Protein AF-0000000067833116 (afdb_homodimer)

Radius of gyration: 20.22 Å; Cα contacts (8 Å, |Δi|>4): 636; chains: 2; bounding box: 62×48×74 Å

Sequence (292 aa):
MLRPLLAVLFLLSTAAQADECDALAARIAQATGAKKAGRRVGPSIDVRAASGVRLDLTCRAQPIVQASSGDPSPSAEFFHELTIASELVVGEPAATVQPILARAYQTALREGRKSFIQQNGWSASCYTDSAGALRTLCSVGRIPTEMLRPLLAVLFLLSTAAQADECDALAARIAQATGAKKAGRRVGPSIDVRAASGVRLDLTCRAQPIVQASSGDPSPSAEFFHELTIASELVVGEPAATVQPILARAYQTALREGRKSFIQQNGWSASCYTDSAGALRTLCSVGRIPTE

Secondary structure (DSSP, 8-state):
---------TTHHHHHHHHHHHHHHHHHHHHTT-SSEEEEETTEEEEE-TTS-EEEEE--B--EEEEEE-SSS--HHHHHHHHHHHHHHH---HHHHHHHHHHHHHHHHHHTS-EEEEETTEEEEEEE-TTSSS-EEEEEEE----/---------TTHHHHHHHHHHHHHHHHHHHHTT-SSEEEEETTEEEEE-TTS-EEEEE--B--EEEEEE-SSS--HHHHHHHHHHHHHHH---HHHHHHHHHHHHHHHHHHTS-EEEEETTEEEEEEE-TTSSS-EEEEEEE----

Solvent-accessible surface area (backbone atoms only — not comparable to full-atom values): 15012 Å² total; per-residue (Å²): 137,86,78,78,83,76,82,80,64,80,74,60,63,37,63,52,55,62,45,48,44,55,52,49,41,42,52,36,10,56,76,38,54,13,93,50,47,46,68,71,57,86,57,30,31,38,28,50,27,61,86,64,47,50,33,38,36,30,46,56,31,36,36,28,40,31,39,63,31,58,43,98,65,69,53,73,62,47,56,50,48,49,26,56,40,34,22,70,58,57,71,45,57,45,83,64,45,41,62,50,44,52,47,15,43,52,46,3,62,73,67,62,37,73,28,76,44,76,52,96,62,24,34,23,29,12,35,43,30,91,83,12,10,40,13,31,40,37,36,32,23,33,45,75,74,104,136,86,78,80,82,77,84,76,65,81,73,59,64,36,62,53,56,62,47,48,43,53,52,50,41,42,52,36,10,56,76,39,55,14,92,50,46,46,68,71,57,86,57,30,31,39,28,49,28,61,86,63,48,50,34,38,35,30,46,56,32,36,36,28,40,33,38,64,32,58,44,98,64,69,53,72,62,49,56,50,48,50,26,56,40,34,21,70,58,56,71,45,58,47,83,64,44,40,60,51,45,51,47,16,43,52,47,3,62,73,67,63,37,72,28,76,44,79,52,96,61,24,35,23,29,13,36,42,29,92,84,12,11,40,14,31,40,38,37,31,23,32,44,77,75,103

Structure (mmCIF, N/CA/C/O backbone):
data_AF-0000000067833116-model_v1
#
loop_
_entity.id
_entity.type
_entity.pdbx_description
1 polymer 'Uncharacterized protein'
#
loop_
_atom_site.group_PDB
_atom_site.id
_atom_site.type_symbol
_atom_site.label_atom_id
_atom_site.label_alt_id
_atom_site.label_comp_id
_atom_site.label_asym_id
_atom_site.label_entity_id
_atom_site.label_seq_id
_atom_site.pdbx_PDB_ins_code
_atom_site.Cartn_x
_atom_site.Cartn_y
_atom_site.Cartn_z
_atom_site.occupancy
_atom_site.B_iso_or_equiv
_atom_site.auth_seq_id
_atom_site.auth_comp_id
_atom_site.auth_asym_id
_atom_site.auth_atom_id
_atom_site.pdbx_PDB_model_num
ATOM 1 N N . MET A 1 1 ? -2.729 -13.984 54.469 1 31.53 1 MET A N 1
ATOM 2 C CA . MET A 1 1 ? -3.65 -13.586 53.406 1 31.53 1 MET A CA 1
ATOM 3 C C . MET A 1 1 ? -2.939 -12.727 52.344 1 31.53 1 MET A C 1
ATOM 5 O O . MET A 1 1 ? -2.641 -11.555 52.594 1 31.53 1 MET A O 1
ATOM 9 N N . LEU A 1 2 ? -1.979 -13.328 51.469 1 44.75 2 LEU A N 1
ATOM 10 C CA . LEU A 1 2 ? -1.107 -12.82 50.438 1 44.75 2 LEU A CA 1
ATOM 11 C C . LEU A 1 2 ? -1.921 -12.391 49.219 1 44.75 2 LEU A C 1
ATOM 13 O O . LEU A 1 2 ? -2.611 -13.203 48.594 1 44.75 2 LEU A O 1
ATOM 17 N N . ARG A 1 3 ? -2.434 -11.086 49.156 1 45.19 3 ARG A N 1
ATOM 18 C CA . ARG A 1 3 ? -3.16 -10.43 48.094 1 45.19 3 ARG A CA 1
ATOM 19 C C . ARG A 1 3 ? -2.381 -10.508 46.781 1 45.19 3 ARG A C 1
ATOM 21 O O . ARG A 1 3 ? -1.235 -10.055 46.688 1 45.19 3 ARG A O 1
ATOM 28 N N . PRO A 1 4 ? -2.76 -11.445 45.812 1 47.12 4 PRO A N 1
ATOM 29 C CA . PRO A 1 4 ? -2.174 -11.539 44.469 1 47.12 4 PRO A CA 1
ATOM 30 C C . PRO A 1 4 ? -2.254 -10.219 43.719 1 47.12 4 PRO A C 1
ATOM 32 O O . PRO A 1 4 ? -3.334 -9.633 43.594 1 47.12 4 PRO A O 1
ATOM 35 N N . LEU A 1 5 ? -1.286 -9.344 43.812 1 42.47 5 LEU A N 1
ATOM 36 C CA . LEU A 1 5 ? -1.147 -8.195 42.906 1 42.47 5 LEU A CA 1
ATOM 37 C C . LEU A 1 5 ? -1.159 -8.641 41.469 1 42.47 5 LEU A C 1
ATOM 39 O O . LEU A 1 5 ? -0.197 -9.25 41 1 42.47 5 LEU A O 1
ATOM 43 N N . LEU A 1 6 ? -2.332 -9.188 40.906 1 36.81 6 LEU A N 1
ATOM 44 C CA . LEU A 1 6 ? -2.506 -9.5 39.5 1 36.81 6 LEU A CA 1
ATOM 45 C C . LEU A 1 6 ? -2.062 -8.328 38.625 1 36.81 6 LEU A C 1
ATOM 47 O O . LEU A 1 6 ? -2.402 -7.18 38.906 1 36.81 6 LEU A O 1
ATOM 51 N N . ALA A 1 7 ? -1.177 -8.57 37.625 1 35.78 7 ALA A N 1
ATOM 52 C CA . ALA A 1 7 ? -0.46 -7.922 36.531 1 35.78 7 ALA A CA 1
ATOM 53 C C . ALA A 1 7 ? -1.432 -7.32 35.531 1 35.78 7 ALA A C 1
ATOM 55 O O . ALA A 1 7 ? -2.031 -8.039 34.719 1 35.78 7 ALA A O 1
ATOM 56 N N . VAL A 1 8 ? -2.24 -6.328 35.812 1 41.5 8 VAL A N 1
ATOM 57 C CA . VAL A 1 8 ? -3.08 -5.609 34.875 1 41.5 8 VAL A CA 1
ATOM 58 C C . VAL A 1 8 ? -2.219 -5.055 33.75 1 41.5 8 VAL A C 1
ATOM 60 O O . VAL A 1 8 ? -2.65 -4.164 33 1 41.5 8 VAL A O 1
ATOM 63 N N . LEU A 1 9 ? -0.918 -5.5 33.594 1 37.78 9 LEU A N 1
ATOM 64 C CA . LEU A 1 9 ? -0.079 -4.637 32.781 1 37.78 9 LEU A CA 1
ATOM 65 C C . LEU A 1 9 ? -0.605 -4.578 31.344 1 37.78 9 LEU A C 1
ATOM 67 O O . LEU A 1 9 ? -0.626 -3.508 30.719 1 37.78 9 LEU A O 1
ATOM 71 N N . PHE A 1 10 ? -0.451 -5.715 30.516 1 37.12 10 PHE A N 1
ATOM 72 C CA . PHE A 1 10 ? 0.13 -5.645 29.188 1 37.12 10 PHE A CA 1
ATOM 73 C C . PHE A 1 10 ? -0.936 -5.32 28.141 1 37.12 10 PHE A C 1
ATOM 75 O O . PHE A 1 10 ? -0.67 -5.359 26.938 1 37.12 10 PHE A O 1
ATOM 82 N N . LEU A 1 11 ? -2.205 -5.262 28.5 1 38.75 11 LEU A N 1
ATOM 83 C CA . LEU A 1 11 ? -3.152 -5.211 27.391 1 38.75 11 LEU A CA 1
ATOM 84 C C . LEU A 1 11 ? -3.176 -3.822 26.75 1 38.75 11 LEU A C 1
ATOM 86 O O . LEU A 1 11 ? -3.986 -3.555 25.859 1 38.75 11 LEU A O 1
ATOM 90 N N . LEU A 1 12 ? -2.516 -2.84 27.25 1 36.69 12 LEU A N 1
ATOM 91 C CA . LEU A 1 12 ? -2.771 -1.459 26.859 1 36.69 12 LEU A CA 1
ATOM 92 C C . LEU A 1 12 ? -2.148 -1.157 25.5 1 36.69 12 LEU A C 1
ATOM 94 O O . LEU A 1 12 ? -2.52 -0.179 24.844 1 36.69 12 LEU A O 1
ATOM 98 N N . SER A 1 13 ? -1.086 -1.92 25.016 1 40.97 13 SER A N 1
ATOM 99 C CA . SER A 1 13 ? -0.262 -1.318 23.984 1 40.97 13 SER A CA 1
ATOM 100 C C . SER A 1 13 ? -0.951 -1.393 22.625 1 40.97 13 SER A C 1
ATOM 102 O O . SER A 1 13 ? -0.788 -0.5 21.781 1 40.97 13 SER A O 1
ATOM 104 N N . THR A 1 14 ? -1.614 -2.533 22.375 1 40.91 14 THR A N 1
ATOM 105 C CA . THR A 1 14 ? -2.102 -2.711 21.016 1 40.91 14 THR A CA 1
ATOM 106 C C . THR A 1 14 ? -3.262 -1.763 20.719 1 40.91 14 THR A C 1
ATOM 108 O O . THR A 1 14 ? -3.385 -1.242 19.609 1 40.91 14 THR A O 1
ATOM 111 N N . ALA A 1 15 ? -4.184 -1.562 21.672 1 40.25 15 ALA A N 1
ATOM 112 C CA . ALA A 1 15 ? -5.348 -0.689 21.531 1 40.25 15 ALA A CA 1
ATOM 113 C C . ALA A 1 15 ? -4.922 0.738 21.203 1 40.25 15 ALA A C 1
ATOM 115 O O . ALA A 1 15 ? -5.566 1.409 20.391 1 40.25 15 ALA A O 1
ATOM 116 N N . ALA A 1 16 ? -3.734 1.08 21.641 1 44.84 16 ALA A N 1
ATOM 117 C CA . ALA A 1 16 ? -3.291 2.461 21.484 1 44.84 16 ALA A CA 1
ATOM 118 C C . ALA A 1 16 ? -2.914 2.748 20.031 1 44.84 16 ALA A C 1
ATOM 120 O O . ALA A 1 16 ? -3.225 3.818 19.5 1 44.84 16 ALA A O 1
ATOM 121 N N . GLN A 1 17 ? -2.289 1.643 19.25 1 49.78 17 GLN A N 1
ATOM 122 C CA . GLN A 1 17 ? -1.831 1.938 17.891 1 49.78 17 GLN A CA 1
ATOM 123 C C . GLN A 1 17 ? -3.006 2.037 16.922 1 49.78 17 GLN A C 1
ATOM 125 O O . GLN A 1 17 ? -3.029 2.91 16.062 1 49.78 17 GLN A O 1
ATOM 130 N N . ALA A 1 18 ? -4.043 1.047 17.031 1 50.88 18 ALA A N 1
ATOM 131 C CA . ALA A 1 18 ? -5.258 1.155 16.234 1 50.88 18 ALA A CA 1
ATOM 132 C C . ALA A 1 18 ? -5.941 2.502 16.453 1 50.88 18 ALA A C 1
ATOM 134 O O . ALA A 1 18 ? -6.402 3.135 15.492 1 50.88 18 ALA A O 1
ATOM 135 N N . ASP A 1 19 ? -5.684 2.871 17.531 1 64.88 19 ASP A N 1
ATOM 136 C CA . ASP A 1 19 ? -6.324 4.125 17.922 1 64.88 19 ASP A CA 1
ATOM 137 C C . ASP A 1 19 ? -5.625 5.32 17.281 1 64.88 19 ASP A C 1
ATOM 139 O O . ASP A 1 19 ? -6.281 6.25 16.797 1 64.88 19 ASP A O 1
ATOM 143 N N . GLU A 1 20 ? -4.406 5.117 16.984 1 74.25 20 GLU A N 1
ATOM 144 C CA . GLU A 1 20 ? -3.674 6.254 16.438 1 74.25 20 GLU A CA 1
ATOM 145 C C . GLU A 1 20 ? -3.949 6.422 14.953 1 74.25 20 GLU A C 1
ATOM 147 O O . GLU A 1 20 ? -4.039 7.547 14.453 1 74.25 20 GLU A O 1
ATOM 152 N N . CYS A 1 21 ? -4.25 5.297 14.344 1 79.25 21 CYS A N 1
ATOM 153 C CA . CYS A 1 21 ? -4.57 5.355 12.922 1 79.25 21 CYS A CA 1
ATOM 154 C C . CYS A 1 21 ? -5.949 5.965 12.695 1 79.25 21 CYS A C 1
ATOM 156 O O . CYS A 1 21 ? -6.141 6.754 11.766 1 79.25 21 CYS A O 1
ATOM 158 N N . ASP A 1 22 ? -6.844 5.566 13.492 1 81.75 22 ASP A N 1
ATOM 159 C CA . ASP A 1 22 ? -8.188 6.125 13.398 1 81.75 22 ASP A CA 1
ATOM 160 C C . ASP A 1 22 ? -8.172 7.633 13.648 1 81.75 22 ASP A C 1
ATOM 162 O O . ASP A 1 22 ? -8.875 8.383 12.969 1 81.75 22 ASP A O 1
ATOM 166 N N . ALA A 1 23 ? -7.387 8.016 14.586 1 84.88 23 ALA A N 1
ATOM 167 C CA . ALA A 1 23 ? -7.273 9.445 14.883 1 84.88 23 ALA A CA 1
ATOM 168 C C . ALA A 1 23 ? -6.648 10.195 13.711 1 84.88 23 ALA A C 1
ATOM 170 O O . ALA A 1 23 ? -7.082 11.305 13.383 1 84.88 23 ALA A O 1
ATOM 171 N N . LEU A 1 24 ? -5.688 9.625 13.125 1 89.88 24 LEU A N 1
ATOM 172 C CA . LEU A 1 24 ? -5.059 10.242 11.969 1 89.88 24 LEU A CA 1
ATOM 173 C C . LEU A 1 24 ? -6.035 10.352 10.805 1 89.88 24 LEU A C 1
ATOM 175 O O . LEU A 1 24 ? -6.098 11.375 10.133 1 89.88 24 LEU A O 1
ATOM 179 N N . ALA A 1 25 ? -6.816 9.328 10.586 1 89.25 25 ALA A N 1
ATOM 180 C CA . ALA A 1 25 ? -7.828 9.344 9.539 1 89.25 25 ALA A CA 1
ATOM 181 C C . ALA A 1 25 ? -8.859 10.438 9.781 1 89.25 25 ALA A C 1
ATOM 183 O O . ALA A 1 25 ? -9.273 11.133 8.852 1 89.25 25 ALA A O 1
ATOM 184 N N . ALA A 1 26 ? -9.234 10.586 10.992 1 91.94 26 ALA A N 1
ATOM 185 C CA . ALA A 1 26 ? -10.195 11.625 11.344 1 91.94 26 ALA A CA 1
ATOM 186 C C . ALA A 1 26 ? -9.617 13.016 11.07 1 91.94 26 ALA A C 1
ATOM 188 O O . ALA A 1 26 ? -10.328 13.898 10.578 1 91.94 26 ALA A O 1
ATOM 189 N N . ARG A 1 27 ? -8.375 13.211 11.344 1 94.31 27 ARG A N 1
ATOM 190 C CA . ARG A 1 27 ? -7.723 14.492 11.078 1 94.31 27 ARG A CA 1
ATOM 191 C C . ARG A 1 27 ? -7.621 14.75 9.578 1 94.31 27 ARG A C 1
ATOM 193 O O . ARG A 1 27 ? -7.801 15.883 9.125 1 94.31 27 ARG A O 1
ATOM 200 N N . ILE A 1 28 ? -7.363 13.703 8.836 1 94.62 28 ILE A N 1
ATOM 201 C CA . ILE A 1 28 ? -7.293 13.836 7.387 1 94.62 28 ILE A CA 1
ATOM 202 C C . ILE A 1 28 ? -8.68 14.18 6.836 1 94.62 28 ILE A C 1
ATOM 204 O O . ILE A 1 28 ? -8.812 15.055 5.98 1 94.62 28 ILE A O 1
ATOM 208 N N . ALA A 1 29 ? -9.68 13.523 7.316 1 93.75 29 ALA A N 1
ATOM 209 C CA . ALA A 1 29 ? -11.047 13.805 6.891 1 93.75 29 ALA A CA 1
ATOM 210 C C . ALA A 1 29 ? -11.406 15.266 7.141 1 93.75 29 ALA A C 1
ATOM 212 O O . ALA A 1 29 ? -11.906 15.953 6.246 1 93.75 29 ALA A O 1
ATOM 213 N N . GLN A 1 30 ? -11.07 15.727 8.289 1 94.19 30 GLN A N 1
ATOM 214 C CA . GLN A 1 30 ? -11.359 17.109 8.641 1 94.19 30 GLN A CA 1
ATOM 215 C C . GLN A 1 30 ? -10.594 18.078 7.734 1 94.19 30 GLN A C 1
ATOM 217 O O . GLN A 1 30 ? -11.164 19.047 7.227 1 94.19 30 GLN A O 1
ATOM 222 N N . ALA A 1 31 ? -9.367 17.812 7.496 1 95.25 31 ALA A N 1
ATOM 223 C CA . ALA A 1 31 ? -8.5 18.719 6.746 1 95.25 31 ALA A CA 1
ATOM 224 C C . ALA A 1 31 ? -8.891 18.766 5.273 1 95.25 31 ALA A C 1
ATOM 226 O O . ALA A 1 31 ? -8.648 19.75 4.59 1 95.25 31 ALA A O 1
ATOM 227 N N . THR A 1 32 ? -9.5 17.656 4.801 1 94.5 32 THR A N 1
ATOM 228 C CA . THR A 1 32 ? -9.852 17.594 3.387 1 94.5 32 THR A CA 1
ATOM 229 C C . THR A 1 32 ? -11.336 17.891 3.186 1 94.5 32 THR A C 1
ATOM 231 O O . THR A 1 32 ? -11.867 17.703 2.094 1 94.5 32 THR A O 1
ATOM 234 N N . GLY A 1 33 ? -12.008 18.219 4.301 1 94.06 33 GLY A N 1
ATOM 235 C CA . GLY A 1 33 ? -13.406 18.609 4.23 1 94.06 33 GLY A CA 1
ATOM 236 C C . GLY A 1 33 ? -14.352 17.422 4.145 1 94.06 33 GLY A C 1
ATOM 237 O O . GLY A 1 33 ? -15.531 17.594 3.812 1 94.06 33 GLY A O 1
ATOM 238 N N . ALA A 1 34 ? -13.828 16.25 4.309 1 89.5 34 ALA A N 1
ATOM 239 C CA . ALA A 1 34 ? -14.695 15.078 4.324 1 89.5 34 ALA A CA 1
ATOM 240 C C . ALA A 1 34 ? -15.672 15.133 5.492 1 89.5 34 ALA A C 1
ATOM 242 O O . ALA A 1 34 ? -15.375 15.727 6.535 1 89.5 34 ALA A O 1
ATOM 243 N N . LYS A 1 35 ? -16.797 14.539 5.305 1 89.94 35 LYS A N 1
ATOM 244 C CA . LYS A 1 35 ? -17.781 14.477 6.395 1 89.94 35 LYS A CA 1
ATOM 245 C C . LYS A 1 35 ? -17.266 13.609 7.543 1 89.94 35 LYS A C 1
ATOM 247 O O . LYS A 1 35 ? -17.453 13.953 8.711 1 89.94 35 LYS A O 1
ATOM 252 N N . LYS A 1 36 ? -16.672 12.438 7.188 1 87.44 36 LYS A N 1
ATOM 253 C CA . LYS A 1 36 ? -16.078 11.523 8.156 1 87.44 36 LYS A CA 1
ATOM 254 C C . LYS A 1 36 ? -15.047 10.617 7.484 1 87.44 36 LYS A C 1
ATOM 256 O O . LYS A 1 36 ? -15.016 10.5 6.258 1 87.44 36 LYS A O 1
ATOM 261 N N . ALA A 1 37 ? -14.188 10.117 8.414 1 85.88 37 ALA A N 1
ATOM 262 C CA . ALA A 1 37 ? -13.344 9.031 7.914 1 85.88 37 ALA A CA 1
ATOM 263 C C . ALA A 1 37 ? -14.18 7.797 7.598 1 85.88 37 ALA A C 1
ATOM 265 O O . ALA A 1 37 ? -15.188 7.535 8.258 1 85.88 37 ALA A O 1
ATOM 266 N N . GLY A 1 38 ? -13.805 7.129 6.5 1 78.81 38 GLY A N 1
ATOM 267 C CA . GLY A 1 38 ? -14.492 5.891 6.164 1 78.81 38 GLY A CA 1
ATOM 268 C C . GLY A 1 38 ? -14.211 4.766 7.141 1 78.81 38 GLY A C 1
ATOM 269 O O . GLY A 1 38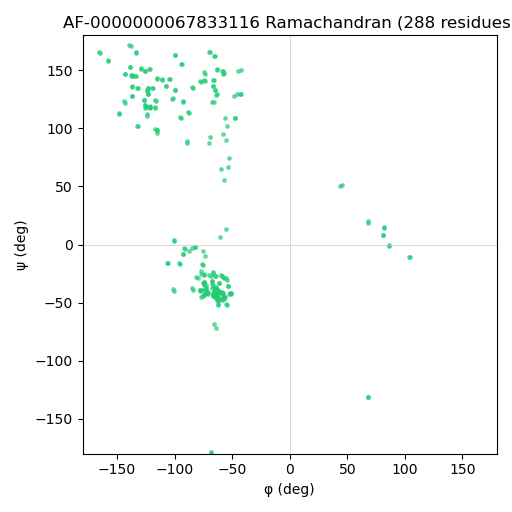 ? -13.516 4.969 8.141 1 78.81 38 GLY A O 1
ATOM 270 N N . ARG A 1 39 ? -14.773 3.686 6.836 1 65.5 39 ARG A N 1
ATOM 271 C CA . ARG A 1 39 ? -14.57 2.508 7.676 1 65.5 39 ARG A CA 1
ATOM 272 C C . ARG A 1 39 ? -13.219 1.864 7.395 1 65.5 39 ARG A C 1
ATOM 274 O O . ARG A 1 39 ? -12.758 1.852 6.254 1 65.5 39 ARG A O 1
ATOM 281 N N . ARG A 1 40 ? -12.656 1.446 8.492 1 66.5 40 ARG A N 1
ATOM 282 C CA . ARG A 1 40 ? -11.398 0.713 8.352 1 66.5 40 ARG A CA 1
ATOM 283 C C . ARG A 1 40 ? -11.617 -0.63 7.668 1 66.5 40 ARG A C 1
ATOM 285 O O . ARG A 1 40 ? -12.547 -1.366 8.016 1 66.5 40 ARG A O 1
ATOM 292 N N . VAL A 1 41 ? -10.984 -0.846 6.633 1 56.5 41 VAL A N 1
ATOM 293 C CA . VAL A 1 41 ? -10.953 -2.135 5.949 1 56.5 41 VAL A CA 1
ATOM 294 C C . VAL A 1 41 ? -9.539 -2.711 5.992 1 56.5 41 VAL A C 1
ATOM 296 O O . VAL A 1 41 ? -8.648 -2.232 5.285 1 56.5 41 VAL A O 1
ATOM 299 N N . GLY A 1 42 ? -9.258 -3.635 6.934 1 56.91 42 GLY A N 1
ATOM 300 C CA . GLY A 1 42 ? -7.891 -4.086 7.129 1 56.91 42 GLY A CA 1
ATOM 301 C C . GLY A 1 42 ? -6.984 -3.012 7.703 1 56.91 42 GLY A C 1
ATOM 302 O O . GLY A 1 42 ? -7.328 -2.367 8.695 1 56.91 42 GLY A O 1
ATOM 303 N N . PRO A 1 43 ? -5.805 -2.898 6.996 1 59.69 43 PRO A N 1
ATOM 304 C CA . PRO A 1 43 ? -4.875 -1.881 7.496 1 59.69 43 PRO A CA 1
ATOM 305 C C . PRO A 1 43 ? -5.215 -0.478 6.996 1 59.69 43 PRO A C 1
ATOM 307 O O . PRO A 1 43 ? -4.535 0.489 7.352 1 59.69 43 PRO A O 1
ATOM 310 N N . SER A 1 44 ? -6.285 -0.419 6.148 1 68.94 44 SER A N 1
ATOM 311 C CA . SER A 1 44 ? -6.496 0.843 5.449 1 68.94 44 SER A CA 1
ATOM 312 C C . SER A 1 44 ? -7.809 1.497 5.875 1 68.94 44 SER A C 1
ATOM 314 O O . SER A 1 44 ? -8.766 0.808 6.227 1 68.94 44 SER A O 1
ATOM 316 N N . ILE A 1 45 ? -7.723 2.746 5.938 1 77.75 45 ILE A N 1
ATOM 317 C CA . ILE A 1 45 ? -8.906 3.57 6.148 1 77.75 45 ILE A CA 1
ATOM 318 C C . ILE A 1 45 ? -9.133 4.469 4.938 1 77.75 45 ILE A C 1
ATOM 320 O O . ILE A 1 45 ? -8.242 5.219 4.535 1 77.75 45 ILE A O 1
ATOM 324 N N . ASP A 1 46 ? -10.297 4.363 4.391 1 79.69 46 ASP A N 1
ATOM 325 C CA . ASP A 1 46 ? -10.656 5.227 3.271 1 79.69 46 ASP A CA 1
ATOM 326 C C . ASP A 1 46 ? -11.188 6.574 3.762 1 79.69 46 ASP A C 1
ATOM 328 O O . ASP A 1 46 ? -11.938 6.633 4.738 1 79.69 46 ASP A O 1
ATOM 332 N N . VAL A 1 47 ? -10.695 7.633 3.104 1 86.5 47 VAL A N 1
ATOM 333 C CA . VAL A 1 47 ? -11.211 8.977 3.338 1 86.5 47 VAL A CA 1
ATOM 334 C C . VAL A 1 47 ? -11.641 9.602 2.014 1 86.5 47 VAL A C 1
ATOM 336 O O . VAL A 1 47 ? -10.836 9.742 1.093 1 86.5 47 VAL A O 1
ATOM 339 N N . ARG A 1 48 ? -12.945 9.898 1.914 1 86.06 48 ARG A N 1
ATOM 340 C CA . ARG A 1 48 ? -13.422 10.625 0.743 1 86.06 48 ARG A CA 1
ATOM 341 C C . ARG A 1 48 ? -13.469 12.125 1.012 1 86.06 48 ARG A C 1
ATOM 343 O O . ARG A 1 48 ? -14.328 12.602 1.758 1 86.06 48 ARG A O 1
ATOM 350 N N . ALA A 1 49 ? -12.547 12.859 0.375 1 90.44 49 ALA A N 1
ATOM 351 C CA . ALA A 1 49 ? -12.477 14.312 0.558 1 90.44 49 ALA A CA 1
ATOM 352 C C . ALA A 1 49 ? -13.734 14.992 0.029 1 90.44 49 ALA A C 1
ATOM 354 O O . ALA A 1 49 ? -14.492 14.398 -0.743 1 90.44 49 ALA A O 1
ATOM 355 N N . ALA A 1 50 ? -13.93 16.234 0.477 1 91.38 50 ALA A N 1
ATOM 356 C CA . ALA A 1 50 ? -15.102 17 0.02 1 91.38 50 ALA A CA 1
ATOM 357 C C . ALA A 1 50 ? -15.086 17.156 -1.498 1 91.38 50 ALA A C 1
ATOM 359 O O . ALA A 1 50 ? -16.141 17.203 -2.131 1 91.38 50 ALA A O 1
ATOM 360 N N . SER A 1 51 ? -13.93 17.125 -2.084 1 89.88 51 SER A N 1
ATOM 361 C CA . SER A 1 51 ? -13.766 17.297 -3.523 1 89.88 51 SER A CA 1
ATOM 362 C C . SER A 1 51 ? -14.164 16.031 -4.273 1 89.88 51 SER A C 1
ATOM 364 O O . SER A 1 51 ? -14.328 16.047 -5.496 1 89.88 51 SER A O 1
ATOM 366 N N . GLY A 1 52 ? -14.25 14.906 -3.592 1 86.31 52 GLY A N 1
ATOM 367 C CA . GLY A 1 52 ? -14.539 13.625 -4.211 1 86.31 52 GLY A CA 1
ATOM 368 C C . GLY A 1 52 ? -13.312 12.742 -4.359 1 86.31 52 GLY A C 1
ATOM 369 O O . GLY A 1 52 ? -13.43 11.562 -4.688 1 86.31 52 GLY A O 1
ATOM 370 N N . VAL A 1 53 ? -12.125 13.273 -4.125 1 87.12 53 VAL A N 1
ATOM 371 C CA . VAL A 1 53 ? -10.898 12.5 -4.211 1 87.12 53 VAL A CA 1
ATOM 372 C C . VAL A 1 53 ? -10.883 11.422 -3.129 1 87.12 53 VAL A C 1
ATOM 374 O O . VAL A 1 53 ? -11.164 11.703 -1.96 1 87.12 53 VAL A O 1
ATOM 377 N N . ARG A 1 54 ? -10.562 10.242 -3.48 1 81 54 ARG A N 1
ATOM 378 C CA . ARG A 1 54 ? -10.453 9.125 -2.549 1 81 54 ARG A CA 1
ATOM 379 C C . ARG A 1 54 ? -9.016 8.977 -2.039 1 81 54 ARG A C 1
ATOM 381 O O . ARG A 1 54 ?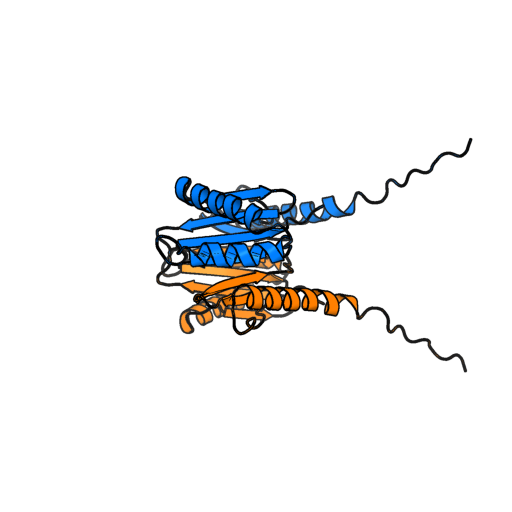 -8.086 8.844 -2.83 1 81 54 ARG A O 1
ATOM 388 N N . LEU A 1 55 ? -8.93 9.031 -0.762 1 86.5 55 LEU A N 1
ATOM 389 C CA . LEU A 1 55 ? -7.672 8.789 -0.068 1 86.5 55 LEU A CA 1
ATOM 390 C C . LEU A 1 55 ? -7.715 7.48 0.709 1 86.5 55 LEU A C 1
ATOM 392 O O . LEU A 1 55 ? -8.766 7.098 1.228 1 86.5 55 LEU A O 1
ATOM 396 N N . ASP A 1 56 ? -6.621 6.789 0.718 1 81.19 56 ASP A N 1
ATOM 397 C CA . ASP A 1 56 ? -6.465 5.559 1.491 1 81.19 56 ASP A CA 1
ATOM 398 C C . ASP A 1 56 ? -5.297 5.668 2.465 1 81.19 56 ASP A C 1
ATOM 400 O O . ASP A 1 56 ? -4.152 5.883 2.051 1 81.19 56 ASP A O 1
ATOM 404 N N . LEU A 1 57 ? -5.586 5.566 3.752 1 83.5 57 LEU A N 1
ATOM 405 C CA . LEU A 1 57 ? -4.574 5.621 4.801 1 83.5 57 LEU A CA 1
ATOM 406 C C . LEU A 1 57 ? -4.246 4.227 5.316 1 83.5 57 LEU A C 1
ATOM 408 O O . LEU A 1 57 ? -5.145 3.463 5.676 1 83.5 57 LEU A O 1
ATOM 412 N N . THR A 1 58 ? -2.971 3.996 5.25 1 74.56 58 THR A N 1
ATOM 413 C CA . THR A 1 58 ? -2.479 2.752 5.836 1 74.56 58 THR A CA 1
ATOM 414 C C . THR A 1 58 ? -1.449 3.037 6.926 1 74.56 58 THR A C 1
ATOM 416 O O . THR A 1 58 ? -0.443 3.703 6.676 1 74.56 58 THR A O 1
ATOM 419 N N . CYS A 1 59 ? -1.588 2.693 8.25 1 67.06 59 CYS A N 1
ATOM 420 C CA . CYS A 1 59 ? -0.698 3.016 9.359 1 67.06 59 CYS A CA 1
ATOM 421 C C . CYS A 1 59 ? 0.178 1.822 9.719 1 67.06 59 CYS A C 1
ATOM 423 O O . CYS A 1 59 ? 1.221 1.982 10.359 1 67.06 59 CYS A O 1
ATOM 425 N N . ARG A 1 60 ? -0.264 0.702 9.688 1 57.53 60 ARG A N 1
ATOM 426 C CA . ARG A 1 60 ? 0.536 -0.465 10.047 1 57.53 60 ARG A CA 1
ATOM 427 C C . ARG A 1 60 ? 0.554 -1.484 8.914 1 57.53 60 ARG A C 1
ATOM 429 O O . ARG A 1 60 ? -0.465 -1.707 8.258 1 57.53 60 ARG A O 1
ATOM 436 N N . ALA A 1 61 ? 1.771 -1.506 8.453 1 55.06 61 ALA A N 1
ATOM 437 C CA . ALA A 1 61 ? 1.627 -2.564 7.453 1 55.06 61 ALA A CA 1
ATOM 438 C C . ALA A 1 61 ? 2.48 -3.777 7.816 1 55.06 61 ALA A C 1
ATOM 440 O O . ALA A 1 61 ? 3.625 -3.631 8.25 1 55.06 61 ALA A O 1
ATOM 441 N N . GLN A 1 62 ? 1.953 -4.754 8.43 1 63.12 62 GLN A N 1
ATOM 442 C CA . GLN A 1 62 ? 2.52 -6.082 8.227 1 63.12 62 GLN A CA 1
ATOM 443 C C . GLN A 1 62 ? 2.785 -6.344 6.746 1 63.12 62 GLN A C 1
ATOM 445 O O . GLN A 1 62 ? 2.236 -5.656 5.883 1 63.12 62 GLN A O 1
ATOM 450 N N . PRO A 1 63 ? 3.85 -7.188 6.578 1 74.06 63 PRO A N 1
ATOM 451 C CA . PRO A 1 63 ? 4.168 -7.395 5.16 1 74.06 63 PRO A CA 1
ATOM 452 C C . PRO A 1 63 ? 2.922 -7.605 4.301 1 74.06 63 PRO A C 1
ATOM 454 O O . PRO A 1 63 ? 1.984 -8.289 4.723 1 74.06 63 PRO A O 1
ATOM 457 N N . ILE A 1 64 ? 2.869 -6.91 3.33 1 80.5 64 ILE A N 1
ATOM 458 C CA . ILE A 1 64 ? 1.825 -7.027 2.316 1 80.5 64 ILE A CA 1
ATOM 459 C C . ILE A 1 64 ? 2.461 -7.266 0.949 1 80.5 64 ILE A C 1
ATOM 461 O O . ILE A 1 64 ? 3.484 -6.664 0.619 1 80.5 64 ILE A O 1
ATOM 465 N N . VAL A 1 65 ? 2 -8.242 0.277 1 87.38 65 VAL A N 1
ATOM 466 C CA . VAL A 1 65 ? 2.377 -8.422 -1.122 1 87.38 65 VAL A CA 1
ATOM 467 C C . VAL A 1 65 ? 1.197 -8.062 -2.023 1 87.38 65 VAL A C 1
ATOM 469 O O . VAL A 1 65 ? 0.049 -8.391 -1.709 1 87.38 65 VAL A O 1
ATOM 472 N N . GLN A 1 66 ? 1.544 -7.344 -3.051 1 86.19 66 GLN A N 1
ATOM 473 C CA . GLN A 1 66 ? 0.519 -6.91 -3.996 1 86.19 66 GLN A CA 1
ATOM 474 C C . GLN A 1 66 ? 0.912 -7.254 -5.43 1 86.19 66 GLN A C 1
ATOM 476 O O . GLN A 1 66 ? 2.098 -7.383 -5.742 1 86.19 66 GLN A O 1
ATOM 481 N N . ALA A 1 67 ? -0.077 -7.461 -6.289 1 86.62 67 ALA A N 1
ATOM 482 C CA . ALA A 1 67 ? 0.087 -7.594 -7.734 1 86.62 67 ALA A CA 1
ATOM 483 C C . ALA A 1 67 ? -0.949 -6.766 -8.484 1 86.62 67 ALA A C 1
ATOM 485 O O . ALA A 1 67 ? -2.066 -6.57 -8 1 86.62 67 ALA A O 1
ATOM 486 N N . SER A 1 68 ? -0.521 -6.254 -9.57 1 79.06 68 SER A N 1
ATOM 487 C CA . SER A 1 68 ? -1.443 -5.512 -10.422 1 79.06 68 SER A CA 1
ATOM 488 C C . SER A 1 68 ? -1.442 -6.055 -11.844 1 79.06 68 SER A C 1
ATOM 490 O O . SER A 1 68 ? -0.449 -6.629 -12.297 1 79.06 68 SER A O 1
ATOM 492 N N . SER A 1 69 ? -2.6 -5.918 -12.469 1 81.38 69 SER A N 1
ATOM 493 C CA . SER A 1 69 ? -2.758 -6.312 -13.867 1 81.38 69 SER A CA 1
ATOM 494 C C . SER A 1 69 ? -3.562 -5.277 -14.648 1 81.38 69 SER A C 1
ATOM 496 O O . SER A 1 69 ? -4.566 -4.762 -14.156 1 81.38 69 SER A O 1
ATOM 498 N N . GLY A 1 70 ? -3.082 -5 -15.789 1 75.25 70 GLY A N 1
ATOM 499 C CA . GLY A 1 70 ? -3.82 -4.125 -16.688 1 75.25 70 GLY A CA 1
ATOM 500 C C . GLY A 1 70 ? -4.746 -4.875 -17.625 1 75.25 70 GLY A C 1
ATOM 501 O O . GLY A 1 70 ? -5.527 -4.262 -18.359 1 75.25 70 GLY A O 1
ATOM 502 N N . ASP A 1 71 ? -4.734 -6.18 -17.562 1 82 71 ASP A N 1
ATOM 503 C CA . ASP A 1 71 ? -5.57 -7 -18.438 1 82 71 ASP A CA 1
ATOM 504 C C . ASP A 1 71 ? -7.031 -6.961 -18 1 82 71 ASP A C 1
ATOM 506 O O . ASP A 1 71 ? -7.32 -6.801 -16.812 1 82 71 ASP A O 1
ATOM 510 N N . PRO A 1 72 ? -7.965 -7.066 -18.969 1 82.81 72 PRO A N 1
ATOM 511 C CA . PRO A 1 72 ? -9.375 -7.117 -18.578 1 82.81 72 PRO A CA 1
ATOM 512 C C . PRO A 1 72 ? -9.656 -8.188 -17.531 1 82.81 72 PRO A C 1
ATOM 514 O O . PRO A 1 72 ? -10.445 -7.969 -16.609 1 82.81 72 PRO A O 1
ATOM 517 N N . SER A 1 73 ? -9.016 -9.375 -17.766 1 88.75 73 SER A N 1
ATOM 518 C CA . SER A 1 73 ? -8.992 -10.445 -16.766 1 88.75 73 SER A CA 1
ATOM 519 C C . SER A 1 73 ? -7.57 -10.898 -16.484 1 88.75 73 SER A C 1
ATOM 521 O O . SER A 1 73 ? -6.812 -11.219 -17.391 1 88.75 73 SER A O 1
ATOM 523 N N . PRO A 1 74 ? -7.289 -10.805 -15.211 1 89.62 74 PRO A N 1
ATOM 524 C CA . PRO A 1 74 ? -5.934 -11.258 -14.898 1 89.62 74 PRO A CA 1
ATOM 525 C C . PRO A 1 74 ? -5.68 -12.695 -15.344 1 89.62 74 PRO A C 1
ATOM 527 O O . PRO A 1 74 ? -6.598 -13.516 -15.336 1 89.62 74 PRO A O 1
ATOM 530 N N . SER A 1 75 ? -4.465 -12.953 -15.719 1 91.38 75 SER A N 1
ATOM 531 C CA . SER A 1 75 ? -4.055 -14.289 -16.156 1 91.38 75 SER A CA 1
ATOM 532 C C . SER A 1 75 ? -4.035 -15.266 -14.984 1 91.38 75 SER A C 1
ATOM 534 O O . SER A 1 75 ? -4.086 -14.852 -13.82 1 91.38 75 SER A O 1
ATOM 536 N N . ALA A 1 76 ? -3.967 -16.609 -15.328 1 93.94 76 ALA A N 1
ATOM 537 C CA . ALA A 1 76 ? -3.797 -17.625 -14.297 1 93.94 76 ALA A CA 1
ATOM 538 C C . ALA A 1 76 ? -2.482 -17.438 -13.547 1 93.94 76 ALA A C 1
ATOM 540 O O . ALA A 1 76 ? -2.408 -17.688 -12.344 1 93.94 76 ALA A O 1
ATOM 541 N N . GLU A 1 77 ? -1.421 -16.953 -14.25 1 93.38 77 GLU A N 1
ATOM 542 C CA . GLU A 1 77 ? -0.112 -16.734 -13.648 1 93.38 77 GLU A CA 1
ATOM 543 C C . GLU A 1 77 ? -0.169 -15.609 -12.602 1 93.38 77 GLU A C 1
ATOM 545 O O . GLU A 1 77 ? 0.541 -15.656 -11.602 1 93.38 77 GLU A O 1
ATOM 550 N N . PHE A 1 78 ? -0.986 -14.633 -12.883 1 93.25 78 PHE A N 1
ATOM 551 C CA . PHE A 1 78 ? -1.183 -13.539 -11.938 1 93.25 78 PHE A CA 1
ATOM 552 C C . PHE A 1 78 ? -1.586 -14.07 -10.57 1 93.25 78 PHE A C 1
ATOM 554 O O . PHE A 1 78 ? -0.943 -13.766 -9.562 1 93.25 78 PHE A O 1
ATOM 561 N N . PHE A 1 79 ? -2.637 -14.93 -10.57 1 96.62 79 PHE A N 1
ATOM 562 C CA . PHE A 1 79 ? -3.146 -15.453 -9.305 1 96.62 79 PHE A CA 1
ATOM 563 C C . PHE A 1 79 ? -2.176 -16.469 -8.711 1 96.62 79 PHE A C 1
ATOM 565 O O . PHE A 1 79 ? -1.994 -16.5 -7.488 1 96.62 79 PHE A O 1
ATOM 572 N N . HIS A 1 80 ? -1.578 -17.234 -9.555 1 96.5 80 HIS A N 1
ATOM 573 C CA . HIS A 1 80 ? -0.635 -18.25 -9.094 1 96.5 80 HIS A CA 1
ATOM 574 C C . HIS A 1 80 ? 0.549 -17.609 -8.375 1 96.5 80 HIS A C 1
ATOM 576 O O . HIS A 1 80 ? 0.883 -18 -7.254 1 96.5 80 HIS A O 1
ATOM 582 N N . GLU A 1 81 ? 1.199 -16.594 -9.055 1 95.06 81 GLU A N 1
ATOM 583 C CA . GLU A 1 81 ? 2.379 -15.961 -8.484 1 95.06 81 GLU A CA 1
ATOM 584 C C . GLU A 1 81 ? 2.037 -15.227 -7.188 1 95.06 81 GLU A C 1
ATOM 586 O O . GLU A 1 81 ? 2.795 -15.289 -6.219 1 95.06 81 GLU A O 1
ATOM 591 N N . LEU A 1 82 ? 0.922 -14.523 -7.168 1 96.44 82 LEU A N 1
ATOM 592 C CA . LEU A 1 82 ? 0.513 -13.812 -5.961 1 96.44 82 LEU A CA 1
ATOM 593 C C . LEU A 1 82 ? 0.219 -14.797 -4.832 1 96.44 82 LEU A C 1
ATOM 595 O O . LEU A 1 82 ? 0.52 -14.516 -3.668 1 96.44 82 LEU A O 1
ATOM 599 N N . THR A 1 83 ? -0.363 -15.93 -5.156 1 97.25 83 THR A N 1
ATOM 600 C CA . THR A 1 83 ? -0.642 -16.953 -4.152 1 97.25 83 THR A CA 1
ATOM 601 C C . THR A 1 83 ? 0.652 -17.469 -3.531 1 97.25 83 THR A C 1
ATOM 603 O O . THR A 1 83 ? 0.763 -17.562 -2.309 1 97.25 83 THR A O 1
ATOM 606 N N . ILE A 1 84 ? 1.627 -17.75 -4.355 1 96.5 84 ILE A N 1
ATOM 607 C CA . ILE A 1 84 ? 2.908 -18.266 -3.887 1 96.5 84 ILE A CA 1
ATOM 608 C C . ILE A 1 84 ? 3.582 -17.234 -2.988 1 96.5 84 ILE A C 1
ATOM 610 O O . ILE A 1 84 ? 4.066 -17.562 -1.904 1 96.5 84 ILE A O 1
ATOM 614 N N . ALA A 1 85 ? 3.621 -16.047 -3.463 1 95.94 85 ALA A N 1
ATOM 615 C CA . ALA A 1 85 ? 4.203 -14.977 -2.66 1 95.94 85 ALA A CA 1
ATOM 616 C C . ALA A 1 85 ? 3.463 -14.82 -1.335 1 95.94 85 ALA A C 1
ATOM 618 O O . ALA A 1 85 ? 4.086 -14.641 -0.286 1 95.94 85 ALA A O 1
ATOM 619 N N . SER A 1 86 ? 2.164 -14.906 -1.383 1 94.75 86 SER A N 1
ATOM 620 C CA . SER A 1 86 ? 1.316 -14.703 -0.213 1 94.75 86 SER A CA 1
ATOM 621 C C . SER A 1 86 ? 1.558 -15.773 0.84 1 94.75 86 SER A C 1
ATOM 623 O O . SER A 1 86 ? 1.502 -15.5 2.041 1 94.75 86 SER A O 1
ATOM 625 N N . GLU A 1 87 ? 1.717 -16.953 0.398 1 95 87 GLU A N 1
ATOM 626 C CA . GLU A 1 87 ? 2.045 -18.031 1.325 1 95 87 GLU A CA 1
ATOM 627 C C . GLU A 1 87 ? 3.23 -17.656 2.211 1 95 87 GLU A C 1
ATOM 629 O O . GLU A 1 87 ? 3.203 -17.891 3.422 1 95 87 GLU A O 1
ATOM 634 N N . LEU A 1 88 ? 4.18 -17.062 1.629 1 93.44 88 LEU A N 1
ATOM 635 C CA . LEU A 1 88 ? 5.398 -16.703 2.344 1 93.44 88 LEU A CA 1
ATOM 636 C C . LEU A 1 88 ? 5.148 -15.508 3.262 1 93.44 88 LEU A C 1
ATOM 638 O O . LEU A 1 88 ? 5.723 -15.422 4.352 1 93.44 88 LEU A O 1
ATOM 642 N N . VAL A 1 89 ? 4.285 -14.664 2.85 1 90.5 89 VAL A N 1
ATOM 643 C CA . VAL A 1 89 ? 4.051 -13.414 3.562 1 90.5 89 VAL A CA 1
ATOM 644 C C . VAL A 1 89 ? 3.182 -13.672 4.789 1 90.5 89 VAL A C 1
ATOM 646 O O . VAL A 1 89 ? 3.438 -13.125 5.867 1 90.5 89 VAL A O 1
ATOM 649 N N . VAL A 1 90 ? 2.18 -14.547 4.656 1 88.62 90 VAL A N 1
ATOM 650 C CA . VAL A 1 90 ? 1.199 -14.648 5.734 1 88.62 90 VAL A CA 1
ATOM 651 C C . VAL A 1 90 ? 1.41 -15.945 6.508 1 88.62 90 VAL A C 1
ATOM 653 O O . VAL A 1 90 ? 0.857 -16.125 7.594 1 88.62 90 VAL A O 1
ATOM 656 N N . GLY A 1 91 ? 2.188 -16.891 5.895 1 89.44 91 GLY A N 1
ATOM 657 C CA . GLY A 1 91 ? 2.516 -18.125 6.594 1 89.44 91 GLY A CA 1
ATOM 658 C C . GLY A 1 91 ? 1.412 -19.172 6.516 1 89.44 91 GLY A C 1
ATOM 659 O O . GLY A 1 91 ? 1.325 -20.047 7.371 1 89.44 91 GLY A O 1
ATOM 660 N N . GLU A 1 92 ? 0.439 -19 5.613 1 92.19 92 GLU A N 1
ATOM 661 C CA . GLU A 1 92 ? -0.613 -19.969 5.336 1 92.19 92 GLU A CA 1
ATOM 662 C C . GLU A 1 92 ? -0.357 -20.703 4.023 1 92.19 92 GLU A C 1
ATOM 664 O O . GLU A 1 92 ? 0.13 -20.109 3.061 1 92.19 92 GLU A O 1
ATOM 669 N N . PRO A 1 93 ? -0.667 -22.016 3.955 1 94.25 93 PRO A N 1
ATOM 670 C CA . PRO A 1 93 ? -0.432 -22.766 2.715 1 94.25 93 PRO A CA 1
ATOM 671 C C . PRO A 1 93 ? -1.172 -22.172 1.52 1 94.25 93 PRO A C 1
ATOM 673 O O . PRO A 1 93 ? -2.287 -21.656 1.67 1 94.25 93 PRO A O 1
ATOM 676 N N . ALA A 1 94 ? -0.564 -22.344 0.366 1 95.44 94 ALA A N 1
ATOM 677 C CA . ALA A 1 94 ? -1.146 -21.859 -0.884 1 95.44 94 ALA A CA 1
ATOM 678 C C . ALA A 1 94 ? -2.57 -22.375 -1.062 1 95.44 94 ALA A C 1
ATOM 680 O O . ALA A 1 94 ? -3.438 -21.672 -1.577 1 95.44 94 ALA A O 1
ATOM 681 N N . ALA A 1 95 ? -2.77 -23.547 -0.634 1 96.12 95 ALA A N 1
ATOM 682 C CA . ALA A 1 95 ? -4.078 -24.172 -0.776 1 9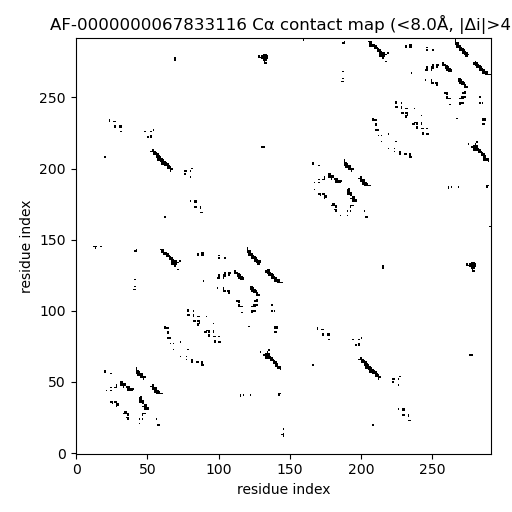6.12 95 ALA A CA 1
ATOM 683 C C . ALA A 1 95 ? -5.137 -23.422 0.036 1 96.12 95 ALA A C 1
ATOM 685 O O . ALA A 1 95 ? -6.324 -23.469 -0.29 1 96.12 95 ALA A O 1
ATOM 686 N N . THR A 1 96 ? -4.785 -22.75 1.11 1 95 96 THR A N 1
ATOM 687 C CA . THR A 1 96 ? -5.676 -21.938 1.935 1 95 96 THR A CA 1
ATOM 688 C C . THR A 1 96 ? -5.824 -20.547 1.352 1 95 96 THR A C 1
ATOM 690 O O . THR A 1 96 ? -6.93 -20 1.306 1 95 96 THR A O 1
ATOM 693 N N . VAL A 1 97 ? -4.781 -20 0.845 1 95.75 97 VAL A N 1
ATOM 694 C CA . VAL A 1 97 ? -4.727 -18.609 0.396 1 95.75 97 VAL A CA 1
ATOM 695 C C . VAL A 1 97 ? -5.477 -18.469 -0.927 1 95.75 97 VAL A C 1
ATOM 697 O O . VAL A 1 97 ? -6.262 -17.531 -1.104 1 95.75 97 VAL A O 1
ATOM 700 N N . GLN A 1 98 ? -5.246 -19.422 -1.819 1 97.12 98 GLN A N 1
ATOM 701 C CA . GLN A 1 98 ? -5.695 -19.281 -3.201 1 97.12 98 GLN A CA 1
ATOM 702 C C . GLN A 1 98 ? -7.207 -19.109 -3.275 1 97.12 98 GLN A C 1
ATOM 704 O O . GLN A 1 98 ? -7.699 -18.203 -3.945 1 97.12 98 GLN A O 1
ATOM 709 N N . PRO A 1 99 ? -8.016 -19.922 -2.564 1 96.56 99 PRO A N 1
ATOM 710 C CA . PRO A 1 99 ? -9.461 -19.734 -2.688 1 96.56 99 PRO A CA 1
ATOM 711 C C . PRO A 1 99 ? -9.938 -18.406 -2.09 1 96.56 99 PRO A C 1
ATOM 713 O O . PRO A 1 99 ? -10.914 -17.828 -2.57 1 96.56 99 PRO A O 1
ATOM 716 N N . ILE A 1 100 ? -9.297 -17.922 -1.073 1 95.38 100 ILE A N 1
ATOM 717 C CA . ILE A 1 100 ? -9.695 -16.672 -0.445 1 95.38 100 ILE A CA 1
ATOM 718 C C . ILE A 1 100 ? -9.352 -15.5 -1.369 1 95.38 100 ILE A C 1
ATOM 720 O O . ILE A 1 100 ? -10.148 -14.57 -1.521 1 95.38 100 ILE A O 1
ATOM 724 N N . LEU A 1 101 ? -8.188 -15.562 -1.981 1 96 101 LEU A N 1
ATOM 725 C CA . LEU A 1 101 ? -7.789 -14.562 -2.965 1 96 101 LEU A CA 1
ATOM 726 C C . LEU A 1 101 ? -8.75 -14.547 -4.148 1 96 101 LEU A C 1
ATOM 728 O O . LEU A 1 101 ? -9.172 -13.484 -4.598 1 96 101 LEU A O 1
ATOM 732 N N . ALA A 1 102 ? -9.07 -15.727 -4.645 1 96.12 102 ALA A N 1
ATOM 733 C CA . ALA A 1 102 ? -10.023 -15.836 -5.742 1 96.12 102 ALA A CA 1
ATOM 734 C C . ALA A 1 102 ? -11.375 -15.234 -5.355 1 96.12 102 ALA A C 1
ATOM 736 O O . ALA A 1 102 ? -11.992 -14.531 -6.152 1 96.12 102 ALA A O 1
ATOM 737 N N . ARG A 1 103 ? -11.805 -15.5 -4.164 1 94.88 103 ARG A N 1
ATOM 738 C CA . ARG A 1 103 ? -13.062 -14.945 -3.689 1 94.88 103 ARG A CA 1
ATOM 739 C C . ARG A 1 103 ? -12.992 -13.43 -3.586 1 94.88 103 ARG A C 1
ATOM 741 O O . ARG A 1 103 ? -13.961 -12.727 -3.906 1 94.88 103 ARG A O 1
ATOM 748 N N . ALA A 1 104 ? -11.898 -12.938 -3.088 1 92.31 104 ALA A N 1
ATOM 749 C CA . ALA A 1 104 ? -11.719 -11.492 -3.014 1 92.31 104 ALA A CA 1
ATOM 750 C C . ALA A 1 104 ? -11.852 -10.852 -4.391 1 92.31 104 ALA A C 1
ATOM 752 O O . ALA A 1 104 ? -12.523 -9.828 -4.547 1 92.31 104 ALA A O 1
ATOM 753 N N . TYR A 1 105 ? -11.219 -11.453 -5.402 1 94 105 TYR A N 1
ATOM 754 C CA . TYR A 1 105 ? -11.266 -10.93 -6.766 1 94 105 TYR A CA 1
ATOM 755 C C . TYR A 1 105 ? -12.695 -10.961 -7.309 1 94 105 TYR A C 1
ATOM 757 O O . TYR A 1 105 ? -13.188 -9.961 -7.832 1 94 105 TYR A O 1
ATOM 765 N N . GLN A 1 106 ? -13.391 -12.07 -7.125 1 94.88 106 GLN A N 1
ATOM 766 C CA . GLN A 1 106 ? -14.75 -12.227 -7.629 1 94.88 106 GLN A CA 1
ATOM 767 C C . GLN A 1 106 ? -15.703 -11.234 -6.957 1 94.88 106 GLN A C 1
ATOM 769 O O . GLN A 1 106 ? -16.594 -10.695 -7.602 1 94.88 106 GLN A O 1
ATOM 774 N N . THR A 1 107 ? -15.469 -11.047 -5.676 1 88.94 107 THR A N 1
ATOM 775 C CA . THR A 1 107 ? -16.297 -10.086 -4.941 1 88.94 107 THR A CA 1
ATOM 776 C C . THR A 1 107 ? -16.078 -8.672 -5.465 1 88.94 107 THR A C 1
ATOM 778 O O . THR A 1 107 ? -17.031 -7.934 -5.684 1 88.94 107 THR A O 1
ATOM 781 N N . ALA A 1 108 ? -14.797 -8.336 -5.656 1 85.38 108 ALA A N 1
ATOM 782 C CA . ALA A 1 108 ? -14.492 -7.012 -6.199 1 85.38 108 ALA A CA 1
ATOM 783 C C . ALA A 1 108 ? -15.141 -6.82 -7.57 1 85.38 108 ALA A C 1
ATOM 785 O O . ALA A 1 108 ? -15.672 -5.746 -7.867 1 85.38 108 ALA A O 1
ATOM 786 N N . LEU A 1 109 ? -15.109 -7.867 -8.438 1 87 109 LEU A N 1
ATOM 787 C CA . LEU A 1 109 ? -15.695 -7.82 -9.773 1 87 109 LEU A CA 1
ATOM 788 C C . LEU A 1 109 ? -17.203 -7.637 -9.695 1 87 109 LEU A C 1
ATOM 790 O O . LEU A 1 109 ? -17.781 -6.832 -10.438 1 87 109 LEU A O 1
ATOM 794 N N . ARG A 1 110 ? -17.781 -8.297 -8.812 1 88.38 110 ARG A N 1
ATOM 795 C CA . ARG A 1 110 ? -19.234 -8.281 -8.695 1 88.38 110 ARG A CA 1
ATOM 796 C C . ARG A 1 110 ? -19.719 -6.957 -8.125 1 88.38 110 ARG A C 1
ATOM 798 O O . ARG A 1 110 ? -20.734 -6.414 -8.57 1 88.38 110 ARG A O 1
ATOM 805 N N . GLU A 1 111 ? -18.969 -6.465 -7.191 1 80.81 111 GLU A N 1
ATOM 806 C CA . GLU A 1 111 ? -19.438 -5.309 -6.438 1 80.81 111 GLU A CA 1
ATOM 807 C C . GLU A 1 111 ? -18.891 -4.008 -7.008 1 80.81 111 GLU A C 1
ATOM 809 O O . GLU A 1 111 ? -19.391 -2.924 -6.703 1 80.81 111 GLU A O 1
ATOM 814 N N . GLY A 1 112 ? -17.828 -4.145 -7.855 1 72.25 112 GLY A N 1
ATOM 815 C CA . GLY A 1 112 ? -17.25 -2.961 -8.461 1 72.25 112 GLY A CA 1
ATOM 816 C C . GLY A 1 112 ? -16.547 -2.061 -7.461 1 72.25 112 GLY A C 1
ATOM 817 O O . GLY A 1 112 ? -16.516 -0.84 -7.629 1 72.25 112 GLY A O 1
ATOM 818 N N . ARG A 1 113 ? -16.203 -2.605 -6.289 1 64.69 113 ARG A N 1
ATOM 819 C CA . ARG A 1 113 ? -15.469 -1.908 -5.238 1 64.69 113 ARG A CA 1
ATOM 820 C C . ARG A 1 113 ? -14.414 -2.812 -4.617 1 64.69 113 ARG A C 1
ATOM 822 O O . ARG A 1 113 ? -14.367 -4.012 -4.902 1 64.69 113 ARG A O 1
ATOM 829 N N . LYS A 1 114 ? -13.562 -2.234 -3.795 1 71.06 114 LYS A N 1
ATOM 830 C CA . LYS A 1 114 ? -12.523 -3.016 -3.125 1 71.06 114 LYS A CA 1
ATOM 831 C C . LYS A 1 114 ? -13.141 -4.055 -2.191 1 71.06 114 LYS A C 1
ATOM 833 O O . LYS A 1 114 ? -14.078 -3.754 -1.451 1 71.06 114 LYS A O 1
ATOM 838 N N . SER A 1 115 ? -12.695 -5.262 -2.346 1 79.56 115 SER A N 1
ATOM 839 C CA . SER A 1 115 ? -13.062 -6.328 -1.422 1 79.56 115 SER A CA 1
ATOM 840 C C . SER A 1 115 ? -12.016 -6.492 -0.324 1 79.56 115 SER A C 1
ATOM 842 O O . SER A 1 115 ? -10.875 -6.047 -0.473 1 79.56 115 SER A O 1
ATOM 844 N N . PHE A 1 116 ? -12.445 -7.023 0.786 1 76.75 116 PHE A N 1
ATOM 845 C CA . PHE A 1 116 ? -11.562 -7.316 1.908 1 76.75 116 PHE A CA 1
ATOM 846 C C . PHE A 1 116 ? -12.047 -8.547 2.672 1 76.75 116 PHE A C 1
ATOM 848 O O . PHE A 1 116 ? -13.125 -8.523 3.262 1 76.75 116 PHE A O 1
ATOM 855 N N . ILE A 1 117 ? -11.305 -9.562 2.611 1 85 117 ILE A N 1
ATOM 856 C CA . ILE A 1 117 ? -11.641 -10.805 3.312 1 85 117 ILE A CA 1
ATOM 857 C C . ILE A 1 117 ? -10.57 -11.102 4.363 1 85 117 ILE A C 1
ATOM 859 O O . ILE A 1 117 ? -9.383 -11.203 4.039 1 85 117 ILE A O 1
ATOM 863 N N . GLN A 1 118 ? -10.922 -11.133 5.559 1 80.5 118 GLN A N 1
ATOM 864 C CA . GLN A 1 118 ? -10.016 -11.438 6.656 1 80.5 118 GLN A CA 1
ATOM 865 C C . GLN A 1 118 ? -10.148 -12.891 7.102 1 80.5 118 GLN A C 1
ATOM 867 O O . GLN A 1 118 ? -11.258 -13.422 7.18 1 80.5 118 GLN A O 1
ATOM 872 N N . GLN A 1 119 ? -9.008 -13.5 7.242 1 76.62 119 GLN A N 1
ATOM 873 C CA . GLN A 1 119 ? -8.953 -14.891 7.672 1 76.62 119 GLN A CA 1
ATOM 874 C C . GLN A 1 119 ? -7.754 -15.141 8.578 1 76.62 119 GLN A C 1
ATOM 876 O O . GLN A 1 119 ? -6.609 -14.945 8.172 1 76.62 119 GLN A O 1
ATOM 881 N N . ASN A 1 120 ? -8.008 -15.648 9.797 1 74.56 120 ASN A N 1
ATOM 882 C CA . ASN A 1 120 ? -6.984 -16.156 10.695 1 74.56 120 ASN A CA 1
ATOM 883 C C . ASN A 1 120 ? -5.77 -15.234 10.75 1 74.56 120 ASN A C 1
ATOM 885 O O . ASN A 1 120 ? -4.641 -15.68 10.531 1 74.56 120 ASN A O 1
ATOM 889 N N . GLY A 1 121 ? -5.945 -13.898 10.977 1 72.69 121 GLY A N 1
ATOM 890 C CA . GLY A 1 121 ? -4.848 -12.969 11.188 1 72.69 121 GLY A CA 1
ATOM 891 C C . GLY A 1 121 ? -4.277 -12.414 9.891 1 72.69 121 GLY A C 1
ATOM 892 O O . GLY A 1 121 ? -3.268 -11.703 9.906 1 72.69 121 GLY A O 1
ATOM 893 N N . TRP A 1 122 ? -4.785 -12.812 8.773 1 82.5 122 TRP A N 1
ATOM 894 C CA . TRP A 1 122 ? -4.355 -12.242 7.5 1 82.5 122 TRP A CA 1
ATOM 895 C C . TRP A 1 122 ? -5.559 -11.891 6.629 1 82.5 122 TRP A C 1
ATOM 897 O O . TRP A 1 122 ? -6.699 -12.195 6.98 1 82.5 122 TRP A O 1
ATOM 907 N N . SER A 1 123 ? -5.285 -11.07 5.582 1 84.12 123 SER A N 1
ATOM 908 C CA . SER A 1 123 ? -6.379 -10.641 4.719 1 84.12 123 SER A CA 1
ATOM 909 C C . SER A 1 123 ? -5.969 -10.664 3.25 1 84.12 123 SER A C 1
ATOM 911 O O . SER A 1 123 ? -4.781 -10.617 2.932 1 84.12 123 SER A O 1
ATOM 913 N N . ALA A 1 124 ? -6.977 -10.859 2.418 1 89.5 124 ALA A N 1
ATOM 914 C CA . ALA A 1 124 ? -6.883 -10.656 0.975 1 89.5 124 ALA A CA 1
ATOM 915 C C . ALA A 1 124 ? -7.844 -9.57 0.506 1 89.5 124 ALA A C 1
ATOM 917 O O . ALA A 1 124 ? -8.977 -9.492 0.977 1 89.5 124 ALA A O 1
ATOM 918 N N . SER A 1 125 ? -7.312 -8.734 -0.306 1 85.5 125 SER A N 1
ATOM 919 C CA . SER A 1 125 ? -8.141 -7.672 -0.873 1 85.5 125 SER A CA 1
ATOM 920 C C . SER A 1 125 ? -7.863 -7.492 -2.361 1 85.5 125 SER A C 1
ATOM 922 O O . SER A 1 125 ? -6.73 -7.68 -2.816 1 85.5 125 SER A O 1
ATOM 924 N N . CYS A 1 126 ? -8.93 -7.168 -3.096 1 86.12 126 CYS A N 1
ATOM 925 C CA . CYS A 1 126 ? -8.789 -6.848 -4.512 1 86.12 126 CYS A CA 1
ATOM 926 C C . CYS A 1 126 ? -9.625 -5.633 -4.883 1 86.12 126 CYS A C 1
ATOM 928 O O . CYS A 1 126 ? -10.648 -5.363 -4.25 1 86.12 126 CYS A O 1
ATOM 930 N N . TYR A 1 127 ? -9.062 -4.949 -5.766 1 76 127 TYR A N 1
ATOM 931 C CA . TYR A 1 127 ? -9.758 -3.859 -6.445 1 76 127 TYR A CA 1
ATOM 932 C C . TYR A 1 127 ? -9.766 -4.074 -7.953 1 76 127 TYR A C 1
ATOM 934 O O . TYR A 1 127 ? -8.773 -4.508 -8.531 1 76 127 TYR A O 1
ATOM 942 N N . THR A 1 128 ? -10.938 -3.861 -8.555 1 77.75 128 THR A N 1
ATOM 943 C CA . THR A 1 128 ? -11.039 -3.949 -10.008 1 77.75 128 THR A CA 1
ATOM 944 C C . THR A 1 128 ? -11.602 -2.656 -10.594 1 77.75 128 THR A C 1
ATOM 946 O O . THR A 1 128 ? -12.484 -2.033 -9.992 1 77.75 128 THR A O 1
ATOM 949 N N . ASP A 1 129 ? -10.961 -2.219 -11.555 1 64.69 129 ASP A N 1
ATOM 950 C CA . ASP A 1 129 ? -11.414 -1.059 -12.32 1 64.69 129 ASP A CA 1
ATOM 951 C C . ASP A 1 129 ? -11.352 -1.335 -13.82 1 64.69 129 ASP A C 1
ATOM 953 O O . ASP A 1 129 ? -10.281 -1.276 -14.43 1 64.69 129 ASP A O 1
ATOM 957 N N . SER A 1 130 ? -12.516 -1.612 -14.398 1 68.69 130 SER A N 1
ATOM 958 C CA . SER A 1 130 ? -12.57 -2.008 -15.805 1 68.69 130 SER A CA 1
ATOM 959 C C . SER A 1 130 ? -12.156 -0.858 -16.719 1 68.69 130 SER A C 1
ATOM 961 O O . SER A 1 130 ? -11.781 -1.078 -17.875 1 68.69 130 SER A O 1
ATOM 963 N N . ALA A 1 131 ? -12.32 0.232 -16.203 1 57.78 131 ALA A N 1
ATOM 964 C CA . ALA A 1 131 ? -12.055 1.403 -17.031 1 57.78 131 ALA A CA 1
ATOM 965 C C . ALA A 1 131 ? -10.617 1.889 -16.859 1 57.78 131 ALA A C 1
ATOM 967 O O . ALA A 1 131 ? -10.133 2.715 -17.641 1 57.78 131 ALA A O 1
ATOM 968 N N . GLY A 1 132 ? -9.914 1.308 -15.898 1 53.31 132 GLY A N 1
ATOM 969 C CA . GLY A 1 132 ? -8.594 1.827 -15.57 1 53.31 132 GLY A CA 1
ATOM 970 C C . GLY A 1 132 ? -7.469 1.022 -16.188 1 53.31 132 GLY A C 1
ATOM 971 O O . GLY A 1 132 ? -7.691 -0.071 -16.719 1 53.31 132 GLY A O 1
ATOM 972 N N . ALA A 1 133 ? -6.238 1.617 -16.234 1 54.88 133 ALA A N 1
ATOM 973 C CA . ALA A 1 133 ? -5.039 0.917 -16.688 1 54.88 133 ALA A CA 1
ATOM 974 C C . ALA A 1 133 ? -4.664 -0.206 -15.727 1 54.88 133 ALA A C 1
ATOM 976 O O . ALA A 1 133 ? -4.199 -1.267 -16.141 1 54.88 133 ALA A O 1
ATOM 977 N N . LEU A 1 134 ? -4.801 0.191 -14.477 1 59.69 134 LEU A N 1
ATOM 978 C CA . LEU A 1 134 ? -4.727 -0.843 -13.445 1 59.69 134 LEU A CA 1
ATOM 979 C C . LEU A 1 134 ? -6.105 -1.431 -13.164 1 59.69 134 LEU A C 1
ATOM 981 O O . LEU A 1 134 ? -6.848 -0.907 -12.328 1 59.69 134 LEU A O 1
ATOM 985 N N . ARG A 1 135 ? -6.359 -2.398 -13.961 1 68.25 135 ARG A N 1
ATOM 986 C CA . ARG A 1 135 ? -7.707 -2.951 -13.945 1 68.25 135 ARG A CA 1
ATOM 987 C C . ARG A 1 135 ? -7.941 -3.805 -12.703 1 68.25 135 ARG A C 1
ATOM 989 O O . ARG A 1 135 ? -9.062 -3.877 -12.195 1 68.25 135 ARG A O 1
ATOM 996 N N . THR A 1 136 ? -6.859 -4.422 -12.32 1 81.38 136 THR A N 1
ATOM 997 C CA . THR A 1 136 ? -6.969 -5.258 -11.133 1 81.38 136 THR A CA 1
ATOM 998 C C . THR A 1 136 ? -5.766 -5.055 -10.211 1 81.38 136 THR A C 1
ATOM 1000 O O . THR A 1 136 ? -4.625 -5.004 -10.68 1 81.38 136 THR A O 1
ATOM 1003 N N . LEU A 1 137 ? -5.977 -4.781 -8.977 1 80.75 137 LEU A N 1
ATOM 1004 C CA . LEU A 1 137 ? -4.988 -4.762 -7.906 1 80.75 137 LEU A CA 1
ATOM 1005 C C . LEU A 1 137 ? -5.422 -5.652 -6.746 1 80.75 137 LEU A C 1
ATOM 1007 O O . LEU A 1 137 ? -6.527 -5.504 -6.223 1 80.75 137 LEU A O 1
ATOM 1011 N N . CYS A 1 138 ? -4.594 -6.656 -6.438 1 88.75 138 CYS A N 1
ATOM 1012 C CA . CYS A 1 138 ? -4.875 -7.5 -5.281 1 88.75 138 CYS A CA 1
ATOM 1013 C C . CYS A 1 138 ? -3.719 -7.473 -4.289 1 88.75 138 CYS A C 1
ATOM 1015 O O . CYS A 1 138 ? -2.564 -7.293 -4.684 1 88.75 138 CYS A O 1
ATOM 1017 N N . SER A 1 139 ? -4.027 -7.656 -3.053 1 86.5 139 SER A N 1
ATOM 1018 C CA . SER A 1 139 ? -3.025 -7.66 -1.992 1 86.5 139 SER A CA 1
ATOM 1019 C C . SER A 1 139 ? -3.359 -8.695 -0.92 1 86.5 139 SER A C 1
ATOM 1021 O O . SER A 1 139 ? -4.531 -8.984 -0.677 1 86.5 139 SER A O 1
ATOM 1023 N N . VAL A 1 140 ? -2.352 -9.211 -0.413 1 88.38 140 VAL A N 1
ATOM 1024 C CA . VAL A 1 140 ? -2.445 -10.141 0.71 1 88.38 140 VAL A CA 1
ATOM 1025 C C . VAL A 1 140 ? -1.435 -9.75 1.787 1 88.38 140 VAL A C 1
ATOM 1027 O O . VAL A 1 140 ? -0.289 -9.414 1.479 1 88.38 140 VAL A O 1
ATOM 1030 N N . GLY A 1 141 ? -1.873 -9.742 2.979 1 86 141 GLY A N 1
ATOM 1031 C CA . GLY A 1 141 ? -0.956 -9.398 4.051 1 86 141 GLY A CA 1
ATOM 1032 C C . GLY A 1 141 ? -1.482 -9.758 5.426 1 86 141 GLY A C 1
ATOM 1033 O O . GLY A 1 141 ? -2.648 -10.133 5.574 1 86 141 GLY A O 1
ATOM 1034 N N . ARG A 1 142 ? -0.56 -9.719 6.309 1 76.56 142 ARG A N 1
ATOM 1035 C CA . ARG A 1 142 ? -0.94 -9.953 7.699 1 76.56 142 ARG A CA 1
ATOM 1036 C C . ARG A 1 142 ? -1.657 -8.742 8.281 1 76.56 142 ARG A C 1
ATOM 1038 O O . ARG A 1 142 ? -1.428 -7.605 7.852 1 76.56 142 ARG A O 1
ATOM 1045 N N . ILE A 1 143 ? -2.611 -9.055 9.047 1 64 143 ILE A N 1
ATOM 1046 C CA . ILE A 1 143 ? -3.297 -8 9.789 1 64 143 ILE A CA 1
ATOM 1047 C C . ILE A 1 143 ? -2.59 -7.773 11.125 1 64 143 ILE A C 1
ATOM 1049 O O . ILE A 1 143 ? -2.381 -8.711 11.898 1 64 143 ILE A O 1
ATOM 1053 N N . PRO A 1 144 ? -2.025 -6.586 11.211 1 50.19 144 PRO A N 1
ATOM 1054 C CA . PRO A 1 144 ? -1.379 -6.359 12.508 1 50.19 144 PRO A CA 1
ATOM 1055 C C . PRO A 1 144 ? -2.27 -6.742 13.688 1 50.19 144 PRO A C 1
ATOM 1057 O O . PRO A 1 144 ? -3.479 -6.504 13.656 1 50.19 144 PRO A O 1
ATOM 1060 N N . THR A 1 145 ? -1.824 -7.941 14.367 1 44.09 145 THR A N 1
ATOM 1061 C CA . THR A 1 145 ? -2.52 -8.281 15.602 1 44.09 145 THR A CA 1
ATOM 1062 C C . THR A 1 145 ? -2.24 -7.25 16.688 1 44.09 145 THR A C 1
ATOM 1064 O O . THR A 1 145 ? -1.206 -6.578 16.656 1 44.09 145 THR A O 1
ATOM 1067 N N . GLU A 1 146 ? -3.363 -6.852 17.422 1 38.41 146 GLU A N 1
ATOM 1068 C CA . GLU A 1 146 ? -3.234 -6.082 18.656 1 38.41 146 GLU A CA 1
ATOM 1069 C C . GLU A 1 146 ? -2.16 -6.676 19.578 1 38.41 146 GLU A C 1
ATOM 1071 O O . GLU A 1 146 ? -1.923 -7.883 19.547 1 38.41 146 GLU A O 1
ATOM 1076 N N . MET B 1 1 ? 42.438 3.592 36.844 1 33.56 1 MET B N 1
ATOM 1077 C CA . MET B 1 1 ? 42.375 3.396 35.406 1 33.56 1 MET B CA 1
ATOM 1078 C C . MET B 1 1 ? 41.094 2.688 35.031 1 33.56 1 MET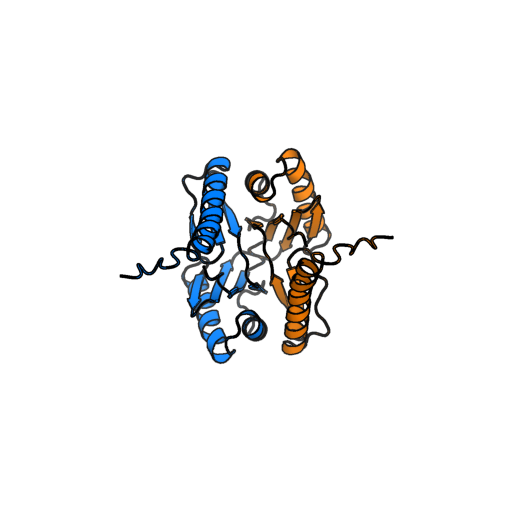 B C 1
ATOM 1080 O O . MET B 1 1 ? 41 1.46 35.094 1 33.56 1 MET B O 1
ATOM 1084 N N . LEU B 1 2 ? 39.875 3.213 35.406 1 45.75 2 LEU B N 1
ATOM 1085 C CA . LEU B 1 2 ? 38.5 2.709 35.219 1 45.75 2 LEU B CA 1
ATOM 1086 C C . LEU B 1 2 ? 38.125 2.771 33.75 1 45.75 2 LEU B C 1
ATOM 1088 O O . LEU B 1 2 ? 38.094 3.85 33.125 1 45.75 2 LEU B O 1
ATOM 1092 N N . ARG B 1 3 ? 38.344 1.631 32.906 1 45.66 3 ARG B N 1
ATOM 1093 C CA . ARG B 1 3 ? 38 1.407 31.5 1 45.66 3 ARG B CA 1
ATOM 1094 C C . ARG B 1 3 ? 36.5 1.597 31.25 1 45.66 3 ARG B C 1
ATOM 1096 O O . ARG B 1 3 ? 35.688 0.976 31.922 1 45.66 3 ARG B O 1
ATOM 1103 N N . PRO B 1 4 ? 36.031 2.734 30.516 1 47.44 4 PRO B N 1
ATOM 1104 C CA . PRO B 1 4 ? 34.656 2.979 30.141 1 47.44 4 PRO B CA 1
ATOM 1105 C C . PRO B 1 4 ? 34.062 1.843 29.297 1 47.44 4 PRO B C 1
ATOM 1107 O O . PRO B 1 4 ? 34.688 1.38 28.344 1 47.44 4 PRO B O 1
ATOM 1110 N N . LEU B 1 5 ? 33.375 0.9 29.938 1 44.78 5 LEU B N 1
ATOM 1111 C CA . LEU B 1 5 ? 32.562 -0.086 29.234 1 44.78 5 LEU B CA 1
ATOM 1112 C C . LEU B 1 5 ? 31.578 0.595 28.281 1 44.78 5 LEU B C 1
ATOM 1114 O O . LEU B 1 5 ? 30.641 1.274 28.719 1 44.78 5 LEU B O 1
ATOM 1118 N N . LEU B 1 6 ? 32.062 1.144 27.078 1 38.59 6 LEU B N 1
ATOM 1119 C CA . LEU B 1 6 ? 31.281 1.729 26 1 38.59 6 LEU B CA 1
ATOM 1120 C C . LEU B 1 6 ? 30.094 0.844 25.656 1 38.59 6 LEU B C 1
ATOM 1122 O O . LEU B 1 6 ? 30.219 -0.381 25.594 1 38.59 6 LEU B O 1
ATOM 1126 N N . ALA B 1 7 ? 28.828 1.406 25.578 1 37.22 7 ALA B N 1
ATOM 1127 C CA . ALA B 1 7 ? 27.422 1.169 25.266 1 37.22 7 ALA B CA 1
ATOM 1128 C C . ALA B 1 7 ? 27.266 0.646 23.828 1 37.22 7 ALA B C 1
ATOM 1130 O O . ALA B 1 7 ? 27.266 1.423 22.875 1 37.22 7 ALA B O 1
ATOM 1131 N N . VAL B 1 8 ? 27.906 -0.446 23.406 1 41.94 8 VAL B N 1
ATOM 1132 C CA . VAL B 1 8 ? 27.734 -0.999 22.062 1 41.94 8 VAL B CA 1
ATOM 1133 C C . VAL B 1 8 ? 26.266 -1.397 21.859 1 41.94 8 VAL B C 1
ATOM 1135 O O . VAL B 1 8 ? 25.938 -2.123 20.922 1 41.94 8 VAL B O 1
ATOM 1138 N N . LEU B 1 9 ? 25.344 -1.095 22.797 1 38.5 9 LEU B N 1
ATOM 1139 C CA . LEU B 1 9 ? 24.156 -1.937 22.703 1 38.5 9 LEU B CA 1
ATOM 1140 C C . LEU B 1 9 ? 23.391 -1.68 21.406 1 38.5 9 LEU B C 1
ATOM 1142 O O . LEU B 1 9 ? 22.859 -2.611 20.797 1 38.5 9 LEU B O 1
ATOM 1146 N N . PHE B 1 10 ? 22.75 -0.439 21.234 1 37.41 10 PHE B N 1
ATOM 1147 C CA . PHE B 1 10 ? 21.375 -0.352 20.75 1 37.41 10 PHE B CA 1
ATOM 1148 C C . PHE B 1 10 ? 21.344 -0.395 19.234 1 37.41 10 PHE B C 1
ATOM 1150 O O . PHE B 1 10 ? 20.344 -0.003 18.625 1 37.41 10 PHE B O 1
ATOM 1157 N N . LEU B 1 11 ? 22.484 -0.445 18.516 1 38.91 11 LEU B N 1
ATOM 1158 C CA . LEU B 1 11 ? 22.375 -0.243 17.078 1 38.91 11 LEU B CA 1
ATOM 1159 C C . LEU B 1 11 ? 21.766 -1.468 16.406 1 38.91 11 LEU B C 1
ATOM 1161 O O . LEU B 1 11 ? 21.609 -1.5 15.18 1 38.91 11 LEU B O 1
ATOM 1165 N N . LEU B 1 12 ? 21.594 -2.584 17.078 1 38.62 12 LEU B N 1
ATOM 1166 C CA . LEU B 1 12 ? 21.312 -3.838 16.391 1 38.62 12 LEU B CA 1
ATOM 1167 C C . LEU B 1 12 ? 19.875 -3.877 15.875 1 38.62 12 LEU B C 1
ATOM 1169 O O . LEU B 1 12 ? 19.562 -4.656 14.977 1 38.62 12 LEU B O 1
ATOM 1173 N N . SER B 1 13 ? 18.922 -3.135 16.484 1 38.84 13 SER B N 1
ATOM 1174 C CA . SER B 1 13 ? 17.531 -3.545 16.281 1 38.84 13 SER B CA 1
ATOM 1175 C C . SER B 1 13 ? 17.031 -3.133 14.898 1 38.84 13 SER B C 1
ATOM 1177 O O . SER B 1 13 ? 16.25 -3.848 14.281 1 38.84 13 SER B O 1
ATOM 1179 N N . THR B 1 14 ? 17.422 -1.938 14.445 1 39.84 14 THR B N 1
ATOM 1180 C CA . THR B 1 14 ? 16.828 -1.436 13.211 1 39.84 14 THR B CA 1
ATOM 1181 C C . THR B 1 14 ? 17.344 -2.219 12.008 1 39.84 14 THR B C 1
ATOM 1183 O O . THR B 1 14 ? 16.609 -2.451 11.047 1 39.84 14 THR B O 1
ATOM 1186 N N . ALA B 1 15 ? 18.719 -2.551 11.984 1 39.97 15 ALA B N 1
ATOM 1187 C CA . ALA B 1 15 ? 19.328 -3.311 10.898 1 39.97 15 ALA B CA 1
ATOM 1188 C C . ALA B 1 15 ? 18.641 -4.66 10.711 1 39.97 15 ALA B C 1
ATOM 1190 O O . ALA B 1 15 ? 18.5 -5.137 9.586 1 39.97 15 ALA B O 1
ATOM 1191 N N . ALA B 1 16 ? 18.094 -5.168 11.805 1 43 16 ALA B N 1
ATOM 1192 C CA . ALA B 1 16 ? 17.531 -6.516 11.797 1 43 16 ALA B CA 1
ATOM 1193 C C . ALA B 1 16 ? 16.219 -6.562 11.016 1 43 16 ALA B C 1
ATOM 1195 O O . ALA B 1 16 ? 15.961 -7.52 10.281 1 43 16 ALA B O 1
ATOM 1196 N N . GLN B 1 17 ? 15.289 -5.438 11.023 1 49.66 17 GLN B N 1
ATOM 1197 C CA . GLN B 1 17 ? 13.984 -5.484 10.375 1 49.66 17 GLN B CA 1
ATOM 1198 C C . GLN B 1 17 ? 14.117 -5.32 8.859 1 49.66 17 GLN B C 1
ATOM 1200 O O . GLN B 1 17 ? 13.445 -6.004 8.094 1 49.66 17 GLN B O 1
ATOM 1205 N N . ALA B 1 18 ? 14.969 -4.301 8.367 1 51.28 18 ALA B N 1
ATOM 1206 C CA . ALA B 1 18 ? 15.25 -4.168 6.941 1 51.28 18 ALA B CA 1
ATOM 1207 C C . ALA B 1 18 ? 15.781 -5.477 6.363 1 51.28 18 ALA B C 1
ATOM 1209 O O . ALA B 1 18 ? 15.391 -5.883 5.27 1 51.28 18 ALA B O 1
ATOM 1210 N N . ASP B 1 19 ? 16.391 -6.078 7.242 1 66.5 19 ASP B N 1
ATOM 1211 C CA . ASP B 1 19 ? 17 -7.324 6.805 1 66.5 19 ASP B CA 1
ATOM 1212 C C . ASP B 1 19 ? 15.961 -8.422 6.625 1 66.5 19 ASP B C 1
ATOM 1214 O O . ASP B 1 19 ? 16.031 -9.203 5.672 1 66.5 19 ASP B O 1
ATOM 1218 N N . GLU B 1 20 ? 14.922 -8.266 7.348 1 74.94 20 GLU B N 1
ATOM 1219 C CA . GLU B 1 20 ? 13.922 -9.336 7.27 1 74.94 20 GLU B CA 1
ATOM 1220 C C . GLU B 1 20 ? 13.055 -9.188 6.027 1 74.94 20 GLU B C 1
ATOM 1222 O O . GLU B 1 20 ? 12.672 -10.18 5.406 1 74.94 20 GLU B O 1
ATOM 1227 N N . CYS B 1 21 ? 12.914 -7.938 5.621 1 78.69 21 CYS B N 1
ATOM 1228 C CA . CYS B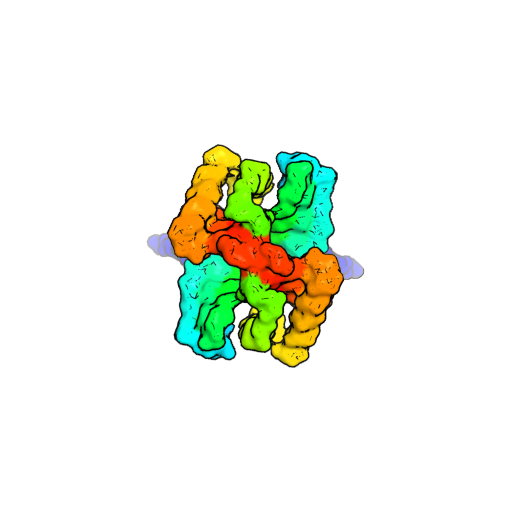 1 21 ? 12.125 -7.695 4.418 1 78.69 21 CYS B CA 1
ATOM 1229 C C . CYS B 1 21 ? 12.891 -8.133 3.174 1 78.69 21 CYS B C 1
ATOM 1231 O O . CYS B 1 21 ? 12.305 -8.711 2.252 1 78.69 21 CYS B O 1
ATOM 1233 N N . ASP B 1 22 ? 14.133 -7.832 3.154 1 81.62 22 ASP B N 1
ATOM 1234 C CA . ASP B 1 22 ? 14.969 -8.25 2.033 1 81.62 22 ASP B CA 1
ATOM 1235 C C . ASP B 1 22 ? 15.008 -9.773 1.918 1 81.62 22 ASP B C 1
ATOM 1237 O O . ASP B 1 22 ? 14.961 -10.32 0.815 1 81.62 22 ASP B O 1
ATOM 1241 N N . ALA B 1 23 ? 15.094 -10.383 3.053 1 84.81 23 ALA B N 1
ATOM 1242 C CA . ALA B 1 23 ? 15.109 -11.844 3.059 1 84.81 23 ALA B CA 1
ATOM 1243 C C . ALA B 1 23 ? 13.781 -12.406 2.559 1 84.81 23 ALA B C 1
ATOM 1245 O O . ALA B 1 23 ? 13.758 -13.391 1.81 1 84.81 23 ALA B O 1
ATOM 1246 N N . LEU B 1 24 ? 12.734 -11.82 2.953 1 89.88 24 LEU B N 1
ATOM 1247 C CA . LEU B 1 24 ? 11.422 -12.258 2.49 1 89.88 24 LEU B CA 1
ATOM 1248 C C . LEU B 1 24 ? 11.281 -12.055 0.986 1 89.88 24 LEU B C 1
ATOM 1250 O O . LEU B 1 24 ? 10.766 -12.922 0.281 1 89.88 24 LEU B O 1
ATOM 1254 N N . ALA B 1 25 ? 11.758 -10.938 0.479 1 89.06 25 ALA B N 1
ATOM 1255 C CA . ALA B 1 25 ? 11.719 -10.672 -0.956 1 89.06 25 ALA B CA 1
ATOM 1256 C C . ALA B 1 25 ? 12.531 -11.711 -1.729 1 89.06 25 ALA B C 1
ATOM 1258 O O . ALA B 1 25 ? 12.109 -12.172 -2.791 1 89.06 25 ALA B O 1
ATOM 1259 N N . ALA B 1 26 ? 13.656 -12.047 -1.206 1 91.94 26 ALA B N 1
ATOM 1260 C CA . ALA B 1 26 ? 14.492 -13.055 -1.847 1 91.94 26 ALA B CA 1
ATOM 1261 C C . ALA B 1 26 ? 13.789 -14.406 -1.898 1 91.94 26 ALA B C 1
ATOM 1263 O O . ALA B 1 26 ? 13.867 -15.117 -2.904 1 91.94 26 ALA B O 1
ATOM 1264 N N . ARG B 1 27 ? 13.109 -14.766 -0.857 1 94.25 27 ARG B N 1
ATOM 1265 C CA . ARG B 1 27 ? 12.367 -16.016 -0.83 1 94.25 27 ARG B CA 1
ATOM 1266 C C . ARG B 1 27 ? 11.211 -15.992 -1.828 1 94.25 27 ARG B C 1
ATOM 1268 O O . ARG B 1 27 ? 10.93 -17 -2.486 1 94.25 27 ARG B O 1
ATOM 1275 N N . ILE B 1 28 ? 10.578 -14.852 -1.943 1 94.62 28 ILE B N 1
ATOM 1276 C CA . ILE B 1 28 ? 9.492 -14.711 -2.908 1 94.62 28 ILE B CA 1
ATOM 1277 C C . ILE B 1 28 ? 10.047 -14.82 -4.328 1 94.62 28 ILE B C 1
ATOM 1279 O O . ILE B 1 28 ? 9.469 -15.5 -5.176 1 94.62 28 ILE B O 1
ATOM 1283 N N . ALA B 1 29 ? 11.133 -14.18 -4.574 1 93.94 29 ALA B N 1
ATOM 1284 C CA . ALA B 1 29 ? 11.773 -14.258 -5.887 1 93.94 29 ALA B CA 1
ATOM 1285 C C . ALA B 1 29 ? 12.086 -15.711 -6.254 1 93.94 29 ALA B C 1
ATOM 1287 O O . ALA B 1 29 ? 11.75 -16.172 -7.348 1 93.94 29 ALA B O 1
ATOM 1288 N N . GLN B 1 30 ? 12.648 -16.406 -5.332 1 94.19 30 GLN B N 1
ATOM 1289 C CA . GLN B 1 30 ? 12.984 -17.797 -5.57 1 94.19 30 GLN B CA 1
ATOM 1290 C C . GLN B 1 30 ? 11.734 -18.641 -5.828 1 94.19 30 GLN B C 1
ATOM 1292 O O . GLN B 1 30 ? 11.695 -19.438 -6.766 1 94.19 30 GLN B O 1
ATOM 1297 N N . ALA B 1 31 ? 10.734 -18.453 -5.059 1 95.31 31 ALA B N 1
ATOM 1298 C CA . ALA B 1 31 ? 9.523 -19.266 -5.129 1 95.31 31 ALA B CA 1
ATOM 1299 C C . ALA B 1 31 ? 8.758 -19 -6.422 1 95.31 31 ALA B C 1
ATOM 1301 O O . ALA B 1 31 ? 8.023 -19.859 -6.906 1 95.31 31 ALA B O 1
ATOM 1302 N N . THR B 1 32 ? 8.93 -17.781 -6.961 1 94.56 32 THR B N 1
ATOM 1303 C CA . THR B 1 32 ? 8.188 -17.422 -8.164 1 94.56 32 THR B CA 1
ATOM 1304 C C . THR B 1 32 ? 9.062 -17.547 -9.406 1 94.56 32 THR B C 1
ATOM 1306 O O . THR B 1 32 ? 8.688 -17.109 -10.492 1 94.56 32 THR B O 1
ATOM 1309 N N . GLY B 1 33 ? 10.297 -18.016 -9.188 1 94.38 33 GLY B N 1
ATOM 1310 C CA . GLY B 1 33 ? 11.203 -18.281 -10.297 1 94.38 33 GLY B CA 1
ATOM 1311 C C . GLY B 1 33 ? 11.898 -17.031 -10.797 1 94.38 33 GLY B C 1
ATOM 1312 O O . GLY B 1 33 ? 12.484 -17.031 -11.883 1 94.38 33 GLY B O 1
ATOM 1313 N N . ALA B 1 34 ? 11.742 -15.938 -10.086 1 89.81 34 ALA B N 1
ATOM 1314 C CA . ALA B 1 34 ? 12.453 -14.719 -10.461 1 89.81 34 ALA B CA 1
ATOM 1315 C C . ALA B 1 34 ? 13.961 -14.906 -10.367 1 89.81 34 ALA B C 1
ATOM 1317 O O . ALA B 1 34 ? 14.445 -15.711 -9.562 1 89.81 34 ALA B O 1
ATOM 1318 N N . LYS B 1 35 ? 14.672 -14.211 -11.18 1 90.44 35 LYS B N 1
ATOM 1319 C CA . LYS B 1 35 ? 16.125 -14.273 -11.109 1 90.44 35 LYS B CA 1
ATOM 1320 C C . LYS B 1 35 ? 16.641 -13.695 -9.797 1 90.44 35 LYS B C 1
ATOM 1322 O O . LYS B 1 35 ? 17.578 -14.234 -9.195 1 90.44 35 LYS B O 1
ATOM 1327 N N . LYS B 1 36 ? 16.062 -12.516 -9.398 1 87.88 36 LYS B N 1
ATOM 1328 C CA . LYS B 1 36 ? 16.391 -11.859 -8.133 1 87.88 36 LYS B CA 1
ATOM 1329 C C . LYS B 1 36 ? 15.273 -10.93 -7.688 1 87.88 36 LYS B C 1
ATOM 1331 O O . LYS B 1 36 ? 14.398 -10.586 -8.484 1 87.88 36 LYS B O 1
ATOM 1336 N N . ALA B 1 37 ? 15.336 -10.711 -6.371 1 86.06 37 ALA B N 1
ATOM 1337 C CA . ALA B 1 37 ? 14.484 -9.625 -5.906 1 86.06 37 ALA B CA 1
ATOM 1338 C C . ALA B 1 37 ? 14.953 -8.281 -6.461 1 86.06 37 ALA B C 1
ATOM 1340 O O . ALA B 1 37 ? 16.141 -8.07 -6.66 1 86.06 37 ALA B O 1
ATOM 1341 N N . GLY B 1 38 ? 13.961 -7.438 -6.809 1 78.31 38 GLY B N 1
ATOM 1342 C CA . GLY B 1 38 ? 14.312 -6.102 -7.273 1 78.31 38 GLY B CA 1
ATOM 1343 C C . GLY B 1 38 ? 14.891 -5.227 -6.184 1 78.31 38 GLY B C 1
ATOM 1344 O O . GLY B 1 38 ? 15.078 -5.676 -5.051 1 78.31 38 GLY B O 1
ATOM 1345 N N . ARG B 1 39 ? 15.188 -4.066 -6.586 1 65.62 39 ARG B N 1
ATOM 1346 C CA . ARG B 1 39 ? 15.734 -3.105 -5.633 1 65.62 39 ARG B CA 1
ATOM 1347 C C . ARG B 1 39 ? 14.633 -2.531 -4.746 1 65.62 39 ARG B C 1
ATOM 1349 O O . ARG B 1 39 ? 13.508 -2.32 -5.203 1 65.62 39 ARG B O 1
ATOM 1356 N N . ARG B 1 40 ? 15.031 -2.404 -3.506 1 66.56 40 ARG B N 1
ATOM 1357 C CA . ARG B 1 40 ? 14.109 -1.767 -2.574 1 66.56 40 ARG B CA 1
ATOM 1358 C C . ARG B 1 40 ? 13.891 -0.301 -2.934 1 66.56 40 ARG B C 1
ATOM 1360 O O . ARG B 1 40 ? 14.852 0.431 -3.186 1 66.56 40 ARG B O 1
ATOM 1367 N N . VAL B 1 41 ? 12.719 0.061 -3.156 1 56.22 41 VAL B N 1
ATOM 1368 C CA . VAL B 1 41 ? 12.32 1.45 -3.352 1 56.22 41 VAL B CA 1
ATOM 1369 C C . VAL B 1 41 ? 11.398 1.889 -2.219 1 56.22 41 VAL B C 1
ATOM 1371 O O . VAL B 1 41 ? 10.227 1.489 -2.17 1 56.22 41 VAL B O 1
ATOM 1374 N N . GLY B 1 42 ? 11.953 2.6 -1.185 1 56.59 42 GLY B N 1
ATOM 1375 C CA . GLY B 1 42 ? 11.156 2.885 -0.003 1 56.59 42 GLY B CA 1
ATOM 1376 C C . GLY B 1 42 ? 10.82 1.646 0.806 1 56.59 42 GLY B C 1
ATOM 1377 O O . GLY B 1 42 ? 11.711 0.845 1.116 1 56.59 42 GLY B O 1
ATOM 1378 N N . PRO B 1 43 ? 9.477 1.579 1.115 1 59.62 43 PRO B N 1
ATOM 1379 C CA . PRO B 1 43 ? 9.078 0.409 1.902 1 59.62 43 PRO B CA 1
ATOM 1380 C C . PRO B 1 43 ? 8.852 -0.832 1.041 1 59.62 43 PRO B C 1
ATOM 1382 O O . PRO B 1 43 ? 8.547 -1.904 1.566 1 59.62 43 PRO B O 1
ATOM 1385 N N . SER B 1 44 ? 9.008 -0.641 -0.285 1 68.81 44 SER B N 1
ATOM 1386 C CA . SER B 1 44 ? 8.562 -1.714 -1.166 1 68.81 44 SER B CA 1
ATOM 1387 C C . SER B 1 44 ? 9.727 -2.326 -1.929 1 68.81 44 SER B C 1
ATOM 1389 O O . SER B 1 44 ? 10.711 -1.64 -2.23 1 68.81 44 SER B O 1
ATOM 1391 N N . ILE B 1 45 ? 9.633 -3.564 -2.072 1 77.5 45 ILE B N 1
ATOM 1392 C CA . ILE B 1 45 ? 10.547 -4.312 -2.926 1 77.5 45 ILE B CA 1
ATOM 1393 C C . ILE B 1 45 ? 9.781 -4.938 -4.086 1 77.5 45 ILE B C 1
ATOM 1395 O O . ILE B 1 45 ? 8.805 -5.664 -3.873 1 77.5 45 ILE B O 1
ATOM 1399 N N . ASP B 1 46 ? 10.211 -4.617 -5.25 1 79.56 46 ASP B N 1
ATOM 1400 C CA . ASP B 1 46 ? 9.602 -5.215 -6.438 1 79.56 46 ASP B CA 1
ATOM 1401 C C . ASP B 1 46 ? 10.219 -6.582 -6.738 1 79.56 46 ASP B C 1
ATOM 1403 O O . ASP B 1 46 ? 11.43 -6.766 -6.617 1 79.56 46 ASP B O 1
ATOM 1407 N N . VAL B 1 47 ? 9.336 -7.543 -7.035 1 86.62 47 VAL B N 1
ATOM 1408 C CA . VAL B 1 47 ? 9.758 -8.859 -7.5 1 86.62 47 VAL B CA 1
ATOM 1409 C C . VAL B 1 47 ? 9.078 -9.18 -8.828 1 86.62 47 VAL B C 1
ATOM 1411 O O . VAL B 1 47 ? 7.852 -9.195 -8.922 1 86.62 47 VAL B O 1
ATOM 1414 N N . ARG B 1 48 ? 9.906 -9.352 -9.844 1 85.94 48 ARG B N 1
ATOM 1415 C CA . ARG B 1 48 ? 9.359 -9.797 -11.117 1 85.94 48 ARG B CA 1
ATOM 1416 C C . ARG B 1 48 ? 9.461 -11.312 -11.258 1 85.94 48 ARG B C 1
ATOM 1418 O O . ARG B 1 48 ? 10.555 -11.852 -11.453 1 85.94 48 ARG B O 1
ATOM 1425 N N . ALA B 1 49 ? 8.336 -11.977 -11.195 1 90.62 49 ALA B N 1
ATOM 1426 C CA . ALA B 1 49 ? 8.305 -13.438 -11.297 1 90.62 49 ALA B CA 1
ATOM 1427 C C . ALA B 1 49 ? 8.758 -13.891 -12.68 1 90.62 49 ALA B C 1
ATOM 1429 O O . ALA B 1 49 ? 8.789 -13.102 -13.625 1 90.62 49 ALA B O 1
ATOM 1430 N N . ALA B 1 50 ? 9.133 -15.188 -12.781 1 91.56 50 ALA B N 1
ATOM 1431 C CA . ALA B 1 50 ? 9.57 -15.734 -14.062 1 91.56 50 ALA B CA 1
ATOM 1432 C C . ALA B 1 50 ? 8.477 -15.609 -15.117 1 91.56 50 ALA B C 1
ATOM 1434 O O . ALA B 1 50 ? 8.766 -15.445 -16.312 1 91.56 50 ALA B O 1
ATOM 1435 N N . SER B 1 51 ? 7.242 -15.578 -14.672 1 89.88 51 SER B N 1
ATOM 1436 C CA . SER B 1 51 ? 6.094 -15.484 -15.57 1 89.88 51 SER B CA 1
ATOM 1437 C C . SER B 1 51 ? 5.938 -14.07 -16.125 1 89.88 51 SER B C 1
ATOM 1439 O O . SER B 1 51 ? 5.188 -13.852 -17.078 1 89.88 51 SER B O 1
ATOM 1441 N N . GLY B 1 52 ? 6.562 -13.102 -15.492 1 86.06 52 GLY B N 1
ATOM 1442 C CA . GLY B 1 52 ? 6.422 -11.703 -15.883 1 86.06 52 GLY B CA 1
ATOM 1443 C C . GLY B 1 52 ? 5.523 -10.914 -14.945 1 86.06 52 GLY B C 1
ATOM 1444 O O . GLY B 1 52 ? 5.457 -9.688 -15.031 1 86.06 52 GLY B O 1
ATOM 1445 N N . VAL B 1 53 ? 4.816 -11.562 -14.055 1 87.5 53 VAL B N 1
ATOM 1446 C CA . VAL B 1 53 ? 3.943 -10.891 -13.094 1 87.5 53 VAL B CA 1
ATOM 1447 C C . VAL B 1 53 ? 4.781 -10.039 -12.141 1 87.5 53 VAL B C 1
ATOM 1449 O O . VAL B 1 53 ? 5.777 -10.516 -11.594 1 87.5 53 VAL B O 1
ATOM 1452 N N . ARG B 1 54 ? 4.375 -8.844 -11.945 1 81 54 ARG B N 1
ATOM 1453 C CA . ARG B 1 54 ? 5.035 -7.934 -11.016 1 81 54 ARG B CA 1
ATOM 1454 C C . ARG B 1 54 ? 4.402 -8.008 -9.633 1 81 54 ARG B C 1
ATOM 1456 O O . ARG B 1 54 ? 3.195 -7.805 -9.484 1 81 54 ARG B O 1
ATOM 1463 N N . LEU B 1 55 ? 5.258 -8.312 -8.703 1 86.56 55 LEU B N 1
ATOM 1464 C CA . LEU B 1 55 ? 4.879 -8.32 -7.293 1 86.56 55 LEU B CA 1
ATOM 1465 C C . LEU B 1 55 ? 5.555 -7.18 -6.543 1 86.56 55 LEU B C 1
ATOM 1467 O O . LEU B 1 55 ? 6.688 -6.809 -6.855 1 86.56 55 LEU B O 1
ATOM 1471 N N . ASP B 1 56 ? 4.828 -6.598 -5.641 1 80.81 56 ASP B N 1
ATOM 1472 C CA . ASP B 1 56 ? 5.359 -5.559 -4.766 1 80.81 56 ASP B CA 1
ATOM 1473 C C . ASP B 1 56 ? 5.219 -5.949 -3.297 1 80.81 56 ASP B C 1
ATOM 1475 O O . ASP B 1 56 ? 4.105 -6.18 -2.814 1 80.81 56 ASP B O 1
ATOM 1479 N N . LEU B 1 57 ? 6.344 -6.055 -2.607 1 83.69 57 LEU B N 1
ATOM 1480 C CA . LEU B 1 57 ? 6.375 -6.402 -1.189 1 83.69 57 LEU B CA 1
ATOM 1481 C C . LEU B 1 57 ? 6.613 -5.16 -0.333 1 83.69 57 LEU B C 1
ATOM 1483 O O . LEU B 1 57 ? 7.559 -4.406 -0.579 1 83.69 57 LEU B O 1
ATOM 1487 N N . THR B 1 58 ? 5.688 -5.031 0.568 1 73.69 58 THR B N 1
ATOM 1488 C CA . THR B 1 58 ? 5.852 -3.973 1.557 1 73.69 58 THR B CA 1
ATOM 1489 C C . THR B 1 58 ? 5.867 -4.551 2.971 1 73.69 58 THR B C 1
ATOM 1491 O O . THR B 1 58 ? 4.93 -5.238 3.379 1 73.69 58 THR B O 1
ATOM 1494 N N . CYS B 1 59 ? 6.934 -4.469 3.832 1 66.94 59 CYS B N 1
ATOM 1495 C CA . CYS B 1 59 ? 7.066 -5.074 5.152 1 66.94 59 CYS B CA 1
ATOM 1496 C C . CYS B 1 59 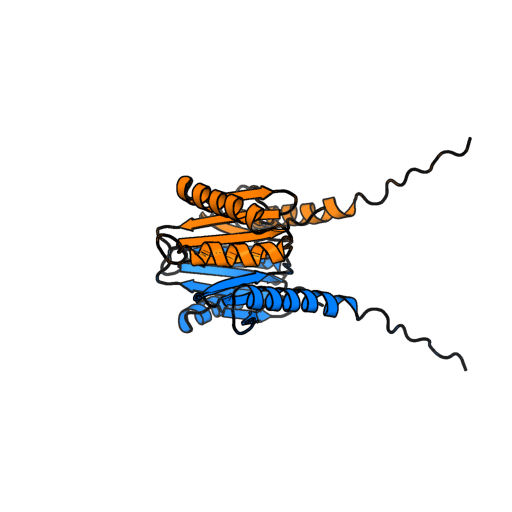? 6.797 -4.051 6.25 1 66.94 59 CYS B C 1
ATOM 1498 O O . CYS B 1 59 ? 6.492 -4.422 7.387 1 66.94 59 CYS B O 1
ATOM 1500 N N . ARG B 1 60 ? 7.207 -2.91 6.16 1 57 60 ARG B N 1
ATOM 1501 C CA . ARG B 1 60 ? 6.996 -1.914 7.203 1 57 60 ARG B CA 1
ATOM 1502 C C . ARG B 1 60 ? 6.289 -0.682 6.652 1 57 60 ARG B C 1
ATOM 1504 O O . ARG B 1 60 ? 6.574 -0.244 5.535 1 57 60 ARG B O 1
ATOM 1511 N N . ALA B 1 61 ? 5.102 -0.642 7.133 1 54.78 61 ALA B N 1
ATOM 1512 C CA . ALA B 1 61 ? 4.656 0.628 6.562 1 54.78 61 ALA B CA 1
ATOM 1513 C C . ALA B 1 61 ? 4.352 1.645 7.66 1 54.78 61 ALA B C 1
ATOM 1515 O O . ALA B 1 61 ? 3.785 1.297 8.695 1 54.78 61 ALA B O 1
ATOM 1516 N N . GLN B 1 62 ? 5.223 2.521 7.945 1 62.91 62 GLN B N 1
ATOM 1517 C CA . GLN B 1 62 ? 4.77 3.809 8.461 1 62.91 62 GLN B CA 1
ATOM 1518 C C . GLN B 1 62 ? 3.557 4.316 7.691 1 62.91 62 GLN B C 1
ATOM 1520 O O . GLN B 1 62 ? 3.277 3.848 6.586 1 62.91 62 GLN B O 1
ATOM 1525 N N . PRO B 1 63 ? 2.744 5.078 8.461 1 73.88 63 PRO B N 1
ATOM 1526 C CA . PRO B 1 63 ? 1.539 5.527 7.762 1 73.88 63 PRO B CA 1
ATOM 1527 C C . PRO B 1 63 ? 1.826 5.996 6.336 1 73.88 63 PRO B C 1
ATOM 1529 O O . PRO B 1 63 ? 2.842 6.652 6.09 1 73.88 63 PRO B O 1
ATOM 1532 N N . ILE B 1 64 ? 1.115 5.5 5.492 1 80.56 64 ILE B N 1
ATOM 1533 C CA . ILE B 1 64 ? 1.146 5.895 4.086 1 80.56 64 ILE B CA 1
ATOM 1534 C C . ILE B 1 64 ? -0.246 6.344 3.648 1 80.56 64 ILE B C 1
ATOM 1536 O O . ILE B 1 64 ? -1.25 5.738 4.027 1 80.56 64 ILE B O 1
ATOM 1540 N N . VAL B 1 65 ? -0.307 7.465 3.053 1 87.31 65 VAL B N 1
ATOM 1541 C CA . VAL B 1 65 ? -1.545 7.875 2.4 1 87.31 65 VAL B CA 1
ATOM 1542 C C . VAL B 1 65 ? -1.384 7.789 0.884 1 87.31 65 VAL B C 1
ATOM 1544 O O . VAL B 1 65 ? -0.326 8.125 0.347 1 87.31 65 VAL B O 1
ATOM 1547 N N . GLN B 1 66 ? -2.424 7.258 0.279 1 86.31 66 GLN B N 1
ATOM 1548 C CA . GLN B 1 66 ? -2.408 7.09 -1.171 1 86.31 66 GLN B CA 1
ATOM 1549 C C . GLN B 1 66 ? -3.67 7.668 -1.805 1 86.31 66 GLN B C 1
ATOM 1551 O O . GLN B 1 66 ? -4.711 7.762 -1.153 1 86.31 66 GLN B O 1
ATOM 1556 N N . ALA B 1 67 ? -3.545 8.117 -3.055 1 86.19 67 ALA B N 1
ATOM 1557 C CA . ALA B 1 67 ? -4.668 8.516 -3.898 1 86.19 67 ALA B CA 1
ATOM 1558 C C . ALA B 1 67 ? -4.539 7.922 -5.301 1 86.19 67 ALA B C 1
ATOM 1560 O O . ALA B 1 67 ? -3.426 7.73 -5.797 1 86.19 67 ALA B O 1
ATOM 1561 N N . SER B 1 68 ? -5.656 7.598 -5.844 1 79.56 68 SER B N 1
ATOM 1562 C CA . SER B 1 68 ? -5.668 7.105 -7.215 1 79.56 68 SER B CA 1
ATOM 1563 C C . SER B 1 68 ? -6.629 7.906 -8.086 1 79.56 68 SER B C 1
ATOM 1565 O O . SER B 1 68 ? -7.602 8.477 -7.578 1 79.56 68 SER B O 1
ATOM 1567 N N . SER B 1 69 ? -6.262 7.984 -9.336 1 81 69 SER B N 1
ATOM 1568 C CA . SER B 1 69 ? -7.105 8.648 -10.328 1 81 69 SER B CA 1
ATOM 1569 C C . SER B 1 69 ? -7.176 7.852 -11.625 1 81 69 SER B C 1
ATOM 1571 O O . SER B 1 69 ? -6.16 7.336 -12.094 1 81 69 SER B O 1
ATOM 1573 N N . GLY B 1 70 ? -8.336 7.746 -12.133 1 75.44 70 GLY B N 1
ATOM 1574 C CA . GLY B 1 70 ? -8.523 7.121 -13.43 1 75.44 70 GLY B CA 1
ATOM 1575 C C . GLY B 1 70 ? -8.469 8.102 -14.578 1 75.44 70 GLY B C 1
ATOM 1576 O O . GLY B 1 70 ? -8.484 7.707 -15.75 1 75.44 70 GLY B O 1
ATOM 1577 N N . ASP B 1 71 ? -8.336 9.375 -14.281 1 81.62 71 ASP B N 1
ATOM 1578 C CA . ASP B 1 71 ? -8.289 10.414 -15.305 1 81.62 71 ASP B CA 1
ATOM 1579 C C . ASP B 1 71 ? -6.953 10.398 -16.047 1 81.62 71 ASP B C 1
ATOM 1581 O O . ASP B 1 71 ? -5.926 10.039 -15.469 1 81.62 71 ASP B O 1
ATOM 1585 N N . PRO B 1 72 ? -6.957 10.727 -17.344 1 82.62 72 PRO B N 1
ATOM 1586 C CA . PRO B 1 72 ? -5.68 10.812 -18.062 1 82.62 72 PRO B CA 1
ATOM 1587 C C . PRO B 1 72 ? -4.652 11.68 -17.344 1 82.62 72 PRO B C 1
ATOM 1589 O O . PRO B 1 72 ? -3.467 11.344 -17.312 1 82.62 72 PRO B O 1
ATOM 1592 N N . SER B 1 73 ? -5.172 12.844 -16.828 1 88.5 73 SER B N 1
ATOM 1593 C CA . SER B 1 73 ? -4.398 13.695 -15.938 1 88.5 73 SER B CA 1
ATOM 1594 C C . SER B 1 73 ? -5.164 13.977 -14.641 1 88.5 73 SER B C 1
ATOM 1596 O O . SER B 1 73 ? -6.312 14.422 -14.68 1 88.5 73 SER B O 1
ATOM 1598 N N . PRO B 1 74 ? -4.484 13.633 -13.609 1 89.5 74 PRO B N 1
ATOM 1599 C CA . PRO B 1 74 ? -5.188 13.922 -12.352 1 89.5 74 PRO B CA 1
ATOM 1600 C C . PRO B 1 74 ? -5.555 15.398 -12.203 1 89.5 74 PRO B C 1
ATOM 1602 O O . PRO B 1 74 ? -4.832 16.266 -12.695 1 89.5 74 PRO B O 1
ATOM 1605 N N . SER B 1 75 ? -6.668 15.633 -11.562 1 91.12 75 SER B N 1
ATOM 1606 C CA . SER B 1 75 ? -7.148 16.984 -11.32 1 91.12 75 SER B CA 1
ATOM 1607 C C . SER B 1 75 ? -6.25 17.719 -10.32 1 91.12 75 SER B C 1
ATOM 1609 O O . SER B 1 75 ? -5.434 17.094 -9.641 1 91.12 75 SER B O 1
ATOM 1611 N N . ALA B 1 76 ? -6.418 19.094 -10.25 1 93.62 76 ALA B N 1
ATOM 1612 C CA . ALA B 1 76 ? -5.727 19.875 -9.242 1 93.62 76 ALA B CA 1
ATOM 1613 C C . ALA B 1 76 ? -6.133 19.453 -7.836 1 93.62 76 ALA B C 1
ATOM 1615 O O . ALA B 1 76 ? -5.316 19.453 -6.914 1 93.62 76 ALA B O 1
ATOM 1616 N N . GLU B 1 77 ? -7.418 19.031 -7.668 1 93.31 77 GLU B N 1
ATOM 1617 C CA . GLU B 1 77 ? -7.926 18.609 -6.367 1 93.31 77 GLU B CA 1
ATOM 1618 C C . GLU B 1 77 ? -7.246 17.312 -5.906 1 93.31 77 GLU B C 1
ATOM 1620 O O . GLU B 1 77 ? -7.031 17.109 -4.711 1 93.31 77 GLU B O 1
ATOM 1625 N N . PHE B 1 78 ? -6.934 16.469 -6.852 1 93.38 78 PHE B N 1
ATOM 1626 C CA . PHE B 1 78 ? -6.227 15.234 -6.547 1 93.38 78 PHE B CA 1
ATOM 1627 C C . PHE B 1 78 ? -4.93 15.523 -5.797 1 93.38 78 PHE B C 1
ATOM 1629 O O . PHE B 1 78 ? -4.699 14.984 -4.715 1 93.38 78 PHE B O 1
ATOM 1636 N N . PHE B 1 79 ? -4.125 16.453 -6.371 1 96.75 79 PHE B N 1
ATOM 1637 C CA . PHE B 1 79 ? -2.834 16.766 -5.773 1 96.75 79 PHE B CA 1
ATOM 1638 C C . PHE B 1 79 ? -3.012 17.562 -4.488 1 96.75 79 PHE B C 1
ATOM 1640 O O . PHE B 1 79 ? -2.275 17.359 -3.518 1 96.75 79 PHE B O 1
ATOM 1647 N N . HIS B 1 80 ? -3.975 18.438 -4.492 1 96.31 80 HIS B N 1
ATOM 1648 C CA . HIS B 1 80 ? -4.227 19.266 -3.318 1 96.31 80 HIS B CA 1
ATOM 1649 C C . HIS B 1 80 ? -4.609 18.422 -2.111 1 96.31 80 HIS B C 1
ATOM 1651 O O . HIS B 1 80 ? -4.016 18.547 -1.038 1 96.31 80 HIS B O 1
ATOM 1657 N N . GLU B 1 81 ? -5.637 17.5 -2.324 1 94.81 81 GLU B N 1
ATOM 1658 C CA . GLU B 1 81 ? -6.113 16.672 -1.221 1 94.81 81 GLU B CA 1
ATOM 1659 C C . GLU B 1 81 ? -5.02 15.742 -0.716 1 94.81 81 GLU B C 1
ATOM 1661 O O . GLU B 1 81 ? -4.863 15.555 0.492 1 94.81 81 GLU B O 1
ATOM 1666 N N . LEU B 1 82 ? -4.281 15.133 -1.611 1 96.31 82 LEU B N 1
ATOM 1667 C CA . LEU B 1 82 ? -3.199 14.234 -1.21 1 96.31 82 LEU B CA 1
ATOM 1668 C C . LEU B 1 82 ? -2.113 15 -0.461 1 96.31 82 LEU B C 1
ATOM 1670 O O . LEU B 1 82 ? -1.523 14.484 0.489 1 96.31 82 LEU B O 1
ATOM 1674 N N . THR B 1 83 ? -1.844 16.234 -0.88 1 97.25 83 THR B N 1
ATOM 1675 C CA . THR B 1 83 ? -0.854 17.062 -0.201 1 97.25 83 THR B CA 1
ATOM 1676 C C . THR B 1 83 ? -1.282 17.344 1.235 1 97.25 83 THR B C 1
ATOM 1678 O O . THR B 1 83 ? -0.488 17.203 2.166 1 97.25 83 THR B O 1
ATOM 1681 N N . ILE B 1 84 ? -2.525 17.688 1.429 1 96.31 84 ILE B N 1
ATOM 1682 C CA . ILE B 1 84 ? -3.051 18 2.754 1 96.31 84 ILE B CA 1
ATOM 1683 C C . ILE B 1 84 ? -2.975 16.766 3.643 1 96.31 84 ILE B C 1
ATOM 1685 O O . ILE B 1 84 ? -2.521 16.844 4.785 1 96.31 84 ILE B O 1
ATOM 1689 N N . ALA B 1 85 ? -3.424 15.703 3.117 1 95.88 85 ALA B N 1
ATOM 1690 C CA . ALA B 1 85 ? -3.354 14.453 3.871 1 95.88 85 ALA B CA 1
ATOM 1691 C C . ALA B 1 85 ? -1.91 14.102 4.219 1 95.88 85 ALA B C 1
ATOM 1693 O O . ALA B 1 85 ? -1.62 13.672 5.336 1 95.88 85 ALA B O 1
ATOM 1694 N N . SER B 1 86 ? -1.041 14.297 3.275 1 94.81 86 SER B N 1
ATOM 1695 C CA . SER B 1 86 ? 0.365 13.938 3.432 1 94.81 86 SER B CA 1
ATOM 1696 C C . SER B 1 86 ? 1.028 14.766 4.527 1 94.81 86 SER B C 1
ATOM 1698 O O . SER B 1 86 ? 1.891 14.273 5.254 1 94.81 86 SER B O 1
ATOM 1700 N N . GLU B 1 87 ? 0.699 15.992 4.574 1 94.88 87 GLU B N 1
ATOM 1701 C CA . GLU B 1 87 ? 1.216 16.844 5.645 1 94.88 87 GLU B CA 1
ATOM 1702 C C . GLU B 1 87 ? 0.974 16.219 7.016 1 94.88 87 GLU B C 1
ATOM 1704 O O . GLU B 1 87 ? 1.865 16.203 7.867 1 94.88 87 GLU B O 1
ATOM 1709 N N . LEU B 1 88 ? -0.155 15.68 7.176 1 93.38 88 LEU B N 1
ATOM 1710 C CA . LEU B 1 88 ? -0.536 15.094 8.453 1 93.38 88 LEU B CA 1
ATOM 1711 C C . LEU B 1 88 ? 0.19 13.766 8.68 1 93.38 88 LEU B C 1
ATOM 1713 O O . LEU B 1 88 ? 0.55 13.438 9.805 1 93.38 88 LEU B O 1
ATOM 1717 N N . VAL B 1 89 ? 0.431 13.086 7.633 1 90.62 89 VAL B N 1
ATOM 1718 C CA . VAL B 1 89 ? 0.996 11.742 7.715 1 90.62 89 VAL B CA 1
ATOM 1719 C C . VAL B 1 89 ? 2.496 11.828 7.984 1 90.62 89 VAL B C 1
ATOM 1721 O O . VAL B 1 89 ? 3.031 11.062 8.789 1 90.62 89 VAL B O 1
ATOM 1724 N N . VAL B 1 90 ? 3.17 12.789 7.328 1 88.69 90 VAL B N 1
ATOM 1725 C CA . VAL B 1 90 ? 4.629 12.758 7.387 1 88.69 90 VAL B CA 1
ATOM 1726 C C . VAL B 1 90 ? 5.137 13.859 8.312 1 88.69 90 VAL B C 1
ATOM 1728 O O . VAL B 1 90 ? 6.305 13.867 8.695 1 88.69 90 VAL B O 1
ATOM 1731 N N . GLY B 1 91 ? 4.246 14.852 8.625 1 89.5 91 GLY B N 1
ATOM 1732 C CA . GLY B 1 91 ? 4.609 15.898 9.562 1 89.5 91 GLY B CA 1
ATOM 1733 C C . GLY B 1 91 ? 5.418 17.016 8.922 1 89.5 91 GLY B C 1
ATOM 1734 O O . GLY B 1 91 ? 6.148 17.734 9.609 1 89.5 91 GLY B O 1
ATOM 1735 N N . GLU B 1 92 ? 5.445 17.109 7.598 1 92.44 92 GLU B N 1
ATOM 1736 C CA . GLU B 1 92 ? 6.07 18.188 6.844 1 92.44 92 GLU B CA 1
ATOM 1737 C C . GLU B 1 92 ? 5.023 19.141 6.27 1 92.44 92 GLU B C 1
ATOM 1739 O O . GLU B 1 92 ? 3.951 18.703 5.848 1 92.44 92 GLU B O 1
ATOM 1744 N N . PRO B 1 93 ? 5.324 20.453 6.254 1 94.12 93 PRO B N 1
ATOM 1745 C CA . PRO B 1 93 ? 4.344 21.391 5.719 1 94.12 93 PRO B CA 1
ATOM 1746 C C . PRO B 1 93 ? 3.971 21.109 4.27 1 94.12 93 PRO B C 1
ATOM 1748 O O . PRO B 1 93 ? 4.82 20.672 3.484 1 94.12 93 PRO B O 1
ATOM 1751 N N . ALA B 1 94 ? 2.73 21.453 3.936 1 95.44 94 ALA B N 1
ATOM 1752 C CA . ALA B 1 94 ? 2.217 21.266 2.582 1 95.44 94 ALA B CA 1
ATOM 1753 C C . ALA B 1 94 ? 3.137 21.922 1.553 1 95.44 94 ALA B C 1
ATOM 1755 O O . ALA B 1 94 ? 3.318 21.391 0.453 1 95.44 94 ALA B O 1
ATOM 1756 N N . ALA B 1 95 ? 3.682 23 1.922 1 96.06 95 ALA B N 1
ATOM 1757 C CA . ALA B 1 95 ? 4.555 23.734 1.017 1 96.06 95 ALA B CA 1
ATOM 1758 C C . ALA B 1 95 ? 5.809 22.938 0.683 1 96.06 95 ALA B C 1
ATOM 1760 O O . ALA B 1 95 ? 6.418 23.125 -0.373 1 96.06 95 ALA B O 1
ATOM 1761 N N . THR B 1 96 ? 6.262 22.031 1.553 1 95.06 96 THR B N 1
ATOM 1762 C CA . THR B 1 96 ? 7.402 21.156 1.33 1 95.06 96 THR B CA 1
ATOM 1763 C C . THR B 1 96 ? 6.98 19.906 0.558 1 95.06 96 THR B C 1
ATOM 1765 O O . THR B 1 96 ? 7.684 19.469 -0.35 1 95.06 96 THR B O 1
ATOM 1768 N N . VAL B 1 97 ? 5.844 19.406 0.833 1 95.69 97 VAL B N 1
ATOM 1769 C CA . VAL B 1 97 ? 5.367 18.125 0.302 1 95.69 97 VAL B CA 1
ATOM 1770 C C . VAL B 1 97 ? 4.953 18.297 -1.157 1 95.69 97 VAL B C 1
ATOM 1772 O O . VAL B 1 97 ? 5.301 17.469 -2.008 1 95.69 97 VAL B O 1
ATOM 1775 N N . GLN B 1 98 ? 4.242 19.375 -1.416 1 97.06 98 GLN B N 1
ATOM 1776 C CA . GLN B 1 98 ? 3.568 19.547 -2.699 1 97.06 98 GLN B CA 1
ATOM 1777 C C . GLN B 1 98 ? 4.562 19.5 -3.855 1 97.06 98 GLN B C 1
ATOM 1779 O O . GLN B 1 98 ? 4.355 18.766 -4.828 1 97.06 98 GLN B O 1
ATOM 1784 N N . PRO B 1 99 ? 5.699 20.234 -3.779 1 96.62 99 PRO B N 1
ATOM 1785 C CA . PRO B 1 99 ? 6.613 20.172 -4.926 1 96.62 99 PRO B CA 1
ATOM 1786 C C . PRO B 1 99 ? 7.258 18.797 -5.098 1 96.62 99 PRO B C 1
ATOM 1788 O O . PRO B 1 99 ? 7.551 18.391 -6.227 1 96.62 99 PRO B O 1
ATOM 1791 N N . ILE B 1 100 ? 7.488 18.078 -4.051 1 95.38 100 ILE B N 1
ATOM 1792 C CA . ILE B 1 100 ? 8.102 16.75 -4.133 1 95.38 100 ILE B CA 1
ATOM 1793 C C . ILE B 1 100 ? 7.117 15.758 -4.742 1 95.38 100 ILE B C 1
ATOM 1795 O O . ILE B 1 100 ? 7.488 14.938 -5.582 1 95.38 100 ILE B O 1
ATOM 1799 N N . LEU B 1 101 ? 5.871 15.844 -4.32 1 95.94 101 LEU B N 1
ATOM 1800 C CA . LEU B 1 101 ? 4.812 15.016 -4.895 1 95.94 101 LEU B CA 1
ATOM 1801 C C . LEU B 1 101 ? 4.652 15.305 -6.387 1 95.94 101 LEU B C 1
ATOM 1803 O O . LEU B 1 101 ? 4.531 14.375 -7.191 1 95.94 101 LEU B O 1
ATOM 1807 N N . ALA B 1 102 ? 4.613 16.594 -6.715 1 96.12 102 ALA B N 1
ATOM 1808 C CA . ALA B 1 102 ? 4.52 16.984 -8.117 1 96.12 102 ALA B CA 1
ATOM 1809 C C . ALA B 1 102 ? 5.691 16.422 -8.922 1 96.12 102 ALA B C 1
ATOM 1811 O O . ALA B 1 102 ? 5.508 15.938 -10.039 1 96.12 102 ALA B O 1
ATOM 1812 N N . ARG B 1 103 ? 6.859 16.5 -8.375 1 94.88 103 ARG B N 1
ATOM 1813 C CA . ARG B 1 103 ? 8.039 15.961 -9.055 1 94.88 103 ARG B CA 1
ATOM 1814 C C . ARG B 1 103 ? 7.93 14.445 -9.211 1 94.88 103 ARG B C 1
ATOM 1816 O O . ARG B 1 103 ? 8.328 13.898 -10.242 1 94.88 103 ARG B O 1
ATOM 1823 N N . ALA B 1 104 ? 7.484 13.758 -8.195 1 92.12 104 ALA B N 1
ATOM 1824 C CA . ALA B 1 104 ? 7.281 12.312 -8.289 1 92.12 104 ALA B CA 1
ATOM 1825 C C . ALA B 1 104 ? 6.348 11.969 -9.445 1 92.12 104 ALA B C 1
ATOM 1827 O O . ALA B 1 104 ? 6.625 11.047 -10.219 1 92.12 104 ALA B O 1
ATOM 1828 N N . TYR B 1 105 ? 5.242 12.703 -9.57 1 93.88 105 TYR B N 1
ATOM 1829 C CA . TYR B 1 105 ? 4.273 12.461 -10.633 1 93.88 105 TYR B CA 1
ATOM 1830 C C . TYR B 1 105 ? 4.895 12.703 -12 1 93.88 105 TYR B C 1
ATOM 1832 O O . TYR B 1 105 ? 4.785 11.859 -12.898 1 93.88 105 TYR B O 1
ATOM 1840 N N . GLN B 1 106 ? 5.59 13.812 -12.156 1 94.88 106 GLN B N 1
ATOM 1841 C CA . GLN B 1 106 ? 6.199 14.156 -13.43 1 94.88 106 GLN B CA 1
ATOM 1842 C C . GLN B 1 106 ? 7.262 13.141 -13.836 1 94.88 106 GLN B C 1
ATOM 1844 O O . GLN B 1 106 ? 7.391 12.805 -15.008 1 94.88 106 GLN B O 1
ATOM 1849 N N . THR B 1 107 ? 8.008 12.68 -12.844 1 88.94 107 THR B N 1
ATOM 1850 C CA . THR B 1 107 ? 9.023 11.664 -13.102 1 88.94 107 THR B CA 1
ATOM 1851 C C . THR B 1 107 ? 8.383 10.359 -13.57 1 88.94 107 THR B C 1
ATOM 1853 O O . THR B 1 107 ? 8.836 9.75 -14.539 1 88.94 107 THR B O 1
ATOM 1856 N N . ALA B 1 108 ? 7.324 9.953 -12.844 1 85.25 108 ALA B N 1
ATOM 1857 C CA . ALA B 1 108 ? 6.613 8.742 -13.25 1 85.25 108 ALA B CA 1
ATOM 1858 C C . ALA B 1 108 ? 6.086 8.867 -14.68 1 85.25 108 ALA B C 1
ATOM 1860 O O . ALA B 1 108 ? 6.148 7.91 -15.453 1 85.25 108 ALA B O 1
ATOM 1861 N N . LEU B 1 109 ? 5.523 10.07 -15.055 1 86.69 109 LEU B N 1
ATOM 1862 C CA . LEU B 1 109 ? 4.984 10.328 -16.391 1 86.69 109 LEU B CA 1
ATOM 1863 C C . LEU B 1 109 ? 6.086 10.242 -17.438 1 86.69 109 LEU B C 1
ATOM 1865 O O . LEU B 1 109 ? 5.887 9.648 -18.5 1 86.69 109 LEU B O 1
ATOM 1869 N N . ARG B 1 110 ? 7.168 10.758 -17.125 1 88 110 ARG B N 1
ATOM 1870 C CA . ARG B 1 110 ? 8.273 10.828 -18.078 1 88 110 ARG B CA 1
ATOM 1871 C C . ARG B 1 110 ? 8.906 9.453 -18.281 1 88 110 ARG B C 1
ATOM 1873 O O . ARG B 1 110 ? 9.25 9.094 -19.406 1 88 110 ARG B O 1
ATOM 1880 N N . GLU B 1 111 ? 9 8.742 -17.219 1 80.62 111 GLU B N 1
ATOM 1881 C CA . GLU B 1 111 ? 9.773 7.5 -17.25 1 80.62 111 GLU B CA 1
ATOM 1882 C C . GLU B 1 111 ? 8.867 6.297 -17.5 1 80.62 111 GLU B C 1
ATOM 1884 O O . GLU B 1 111 ? 9.344 5.215 -17.844 1 80.62 111 GLU B O 1
ATOM 1889 N N . GLY B 1 112 ? 7.543 6.504 -17.297 1 71.88 112 GLY B N 1
ATOM 1890 C CA . GLY B 1 112 ? 6.598 5.418 -17.516 1 71.88 112 GLY B CA 1
ATOM 1891 C C . GLY B 1 112 ? 6.734 4.293 -16.5 1 71.88 112 GLY B C 1
ATOM 1892 O O . GLY B 1 112 ? 6.496 3.129 -16.828 1 71.88 112 GLY B O 1
ATOM 1893 N N . ARG B 1 113 ? 7.34 4.586 -15.344 1 64.38 113 ARG B N 1
ATOM 1894 C CA . ARG B 1 113 ? 7.512 3.648 -14.234 1 64.38 113 ARG B CA 1
ATOM 1895 C C . ARG B 1 113 ? 7.281 4.332 -12.898 1 64.38 113 ARG B C 1
ATOM 1897 O O . ARG B 1 113 ? 7.137 5.555 -12.828 1 64.38 113 ARG B O 1
ATOM 1904 N N . LYS B 1 114 ? 7.238 3.529 -11.844 1 71.12 114 LYS B N 1
ATOM 1905 C CA . LYS B 1 114 ? 7.055 4.086 -10.508 1 71.12 114 LYS B CA 1
ATOM 1906 C C . LYS B 1 114 ? 8.234 4.977 -10.117 1 71.12 114 LYS B C 1
ATOM 1908 O O . LYS B 1 114 ? 9.391 4.617 -10.352 1 71.12 114 LYS B O 1
ATOM 1913 N N . SER B 1 115 ? 7.906 6.164 -9.688 1 79.5 115 SER B N 1
ATOM 1914 C CA . SER B 1 115 ? 8.906 7.059 -9.109 1 79.5 115 SER B CA 1
ATOM 1915 C C . SER B 1 115 ? 8.961 6.93 -7.594 1 79.5 115 SER B C 1
ATOM 1917 O O . SER B 1 115 ? 8.016 6.441 -6.973 1 79.5 115 SER B O 1
ATOM 1919 N N . PHE B 1 116 ? 10.109 7.277 -7.051 1 77.06 116 PHE B N 1
ATOM 1920 C CA . PHE B 1 116 ? 10.305 7.285 -5.605 1 77.06 116 PHE B CA 1
ATOM 1921 C C . PHE B 1 116 ? 11.289 8.375 -5.199 1 77.06 116 PHE B C 1
ATOM 1923 O O . PHE B 1 116 ? 12.461 8.328 -5.566 1 77.06 116 PHE B O 1
ATOM 1930 N N . ILE B 1 117 ? 10.789 9.344 -4.516 1 84.88 117 ILE B N 1
ATOM 1931 C CA . ILE B 1 117 ? 11.625 10.445 -4.039 1 84.88 117 ILE B CA 1
ATOM 1932 C C . ILE B 1 117 ? 11.633 10.461 -2.512 1 84.88 117 ILE B C 1
ATOM 1934 O O . ILE B 1 117 ? 10.578 10.531 -1.876 1 84.88 117 ILE B O 1
ATOM 1938 N N . GLN B 1 118 ? 12.742 10.289 -1.943 1 80.56 118 GLN B N 1
ATOM 1939 C CA . GLN B 1 118 ? 12.898 10.305 -0.492 1 80.56 118 GLN B CA 1
ATOM 1940 C C . GLN B 1 118 ? 13.43 11.648 -0.008 1 80.56 118 GLN B C 1
ATOM 1942 O O . GLN B 1 118 ? 14.32 12.234 -0.635 1 80.56 118 GLN B O 1
ATOM 1947 N N . GLN B 1 119 ? 12.773 12.141 1.021 1 76.19 119 GLN B N 1
ATOM 1948 C CA . GLN B 1 119 ? 13.156 13.414 1.619 1 76.19 119 GLN B CA 1
ATOM 1949 C C . GLN B 1 119 ? 12.984 13.391 3.135 1 76.19 119 GLN B C 1
ATOM 1951 O O . GLN B 1 119 ? 11.867 13.188 3.631 1 76.19 119 GLN B O 1
ATOM 1956 N N . ASN B 1 120 ? 14.07 13.633 3.875 1 74.81 120 ASN B N 1
ATOM 1957 C CA . ASN B 1 120 ? 14.031 13.883 5.312 1 74.81 120 ASN B CA 1
ATOM 1958 C C . ASN B 1 120 ? 13.125 12.883 6.027 1 74.81 120 ASN B C 1
ATOM 1960 O O . ASN B 1 120 ? 12.211 13.273 6.762 1 74.81 120 ASN B O 1
ATOM 1964 N N . GLY B 1 121 ? 13.305 11.547 5.805 1 72.88 121 GLY B N 1
ATOM 1965 C CA . GLY B 1 121 ? 12.594 10.516 6.551 1 72.88 121 GLY B CA 1
ATOM 1966 C C . GLY B 1 121 ? 11.234 10.188 5.961 1 72.88 121 GLY B C 1
ATOM 1967 O O . GLY B 1 121 ? 10.469 9.422 6.547 1 72.88 121 GLY B O 1
ATOM 1968 N N . TRP B 1 122 ? 10.828 10.828 4.914 1 82.5 122 TRP B N 1
ATOM 1969 C CA . TRP B 1 122 ? 9.586 10.484 4.238 1 82.5 122 TRP B CA 1
ATOM 1970 C C . TRP B 1 122 ? 9.781 10.398 2.73 1 82.5 122 TRP B C 1
ATOM 1972 O O . TRP B 1 122 ? 10.859 10.719 2.223 1 82.5 122 TRP B O 1
ATOM 1982 N N . SER B 1 123 ? 8.781 9.789 2.037 1 84.19 123 SER B N 1
ATOM 1983 C CA . SER B 1 123 ? 8.906 9.617 0.592 1 84.19 123 SER B CA 1
ATOM 1984 C C . SER B 1 123 ? 7.586 9.898 -0.115 1 84.19 123 SER B C 1
ATOM 1986 O O . SER B 1 123 ? 6.52 9.82 0.498 1 84.19 123 SER B O 1
ATOM 1988 N N . ALA B 1 124 ? 7.73 10.305 -1.349 1 89.5 124 ALA B N 1
ATOM 1989 C CA . ALA B 1 124 ? 6.625 10.375 -2.301 1 89.5 124 ALA B CA 1
ATOM 1990 C C . ALA B 1 124 ? 6.879 9.477 -3.506 1 89.5 124 ALA B C 1
ATOM 1992 O O . ALA B 1 124 ? 8 9.391 -4.004 1 89.5 124 ALA B O 1
ATOM 1993 N N . SER B 1 125 ? 5.863 8.773 -3.844 1 85.44 125 SER B N 1
ATOM 1994 C CA . SER B 1 125 ? 5.953 7.91 -5.016 1 85.44 125 SER B CA 1
ATOM 1995 C C . SER B 1 125 ? 4.691 8 -5.867 1 85.44 125 SER B C 1
ATOM 1997 O O . SER B 1 125 ? 3.592 8.18 -5.34 1 85.44 125 SER B O 1
ATOM 1999 N N . CYS B 1 126 ? 4.91 7.902 -7.172 1 86.12 126 CYS B N 1
ATOM 2000 C CA . CYS B 1 126 ? 3.783 7.852 -8.094 1 86.12 126 CYS B CA 1
ATOM 2001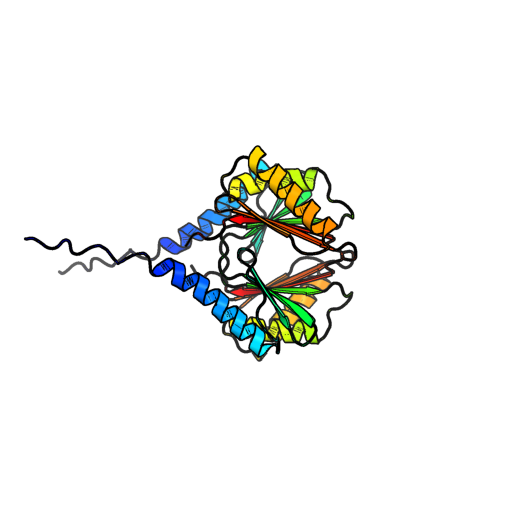 C C . CYS B 1 126 ? 4.012 6.805 -9.18 1 86.12 126 CYS B C 1
ATOM 2003 O O . CYS B 1 126 ? 5.152 6.496 -9.516 1 86.12 126 CYS B O 1
ATOM 2005 N N . TYR B 1 127 ? 2.928 6.246 -9.531 1 76.31 127 TYR B N 1
ATOM 2006 C CA . TYR B 1 127 ? 2.85 5.363 -10.688 1 76.31 127 TYR B CA 1
ATOM 2007 C C . TYR B 1 127 ? 1.808 5.859 -11.68 1 76.31 127 TYR B C 1
ATOM 2009 O O . TYR B 1 127 ? 0.729 6.312 -11.289 1 76.31 127 TYR B O 1
ATOM 2017 N N . THR B 1 128 ? 2.195 5.863 -12.953 1 77.56 128 THR B N 1
ATOM 2018 C CA . THR B 1 128 ? 1.242 6.23 -13.992 1 77.56 128 THR B CA 1
ATOM 2019 C C . THR B 1 128 ? 1.127 5.121 -15.039 1 77.56 128 THR B C 1
ATOM 2021 O O . THR B 1 128 ? 2.119 4.473 -15.375 1 77.56 128 THR B O 1
ATOM 2024 N N . ASP B 1 129 ? -0.048 4.812 -15.344 1 64.88 129 ASP B N 1
ATOM 2025 C CA . ASP B 1 129 ? -0.366 3.855 -16.406 1 64.88 129 ASP B CA 1
ATOM 2026 C C . ASP B 1 129 ? -1.446 4.406 -17.328 1 64.88 129 ASP B C 1
ATOM 2028 O O . ASP B 1 129 ? -2.633 4.375 -17 1 64.88 129 ASP B O 1
ATOM 2032 N N . SER B 1 130 ? -0.994 4.883 -18.484 1 67.94 130 SER B N 1
ATOM 2033 C CA . SER B 1 130 ? -1.922 5.539 -19.406 1 67.94 130 SER B CA 1
ATOM 2034 C C . SER B 1 130 ? -2.941 4.551 -19.953 1 67.94 130 SER B C 1
ATOM 2036 O O . SER B 1 130 ? -4.004 4.949 -20.438 1 67.94 130 SER B O 1
ATOM 2038 N N . ALA B 1 131 ? -2.561 3.412 -19.922 1 58 131 ALA B N 1
ATOM 2039 C CA . ALA B 1 131 ? -3.424 2.396 -20.516 1 58 131 ALA B CA 1
ATOM 2040 C C . ALA B 1 131 ? -4.352 1.782 -19.469 1 58 131 ALA B C 1
ATOM 2042 O O . ALA B 1 131 ? -5.305 1.08 -19.812 1 58 131 ALA B O 1
ATOM 2043 N N . GLY B 1 132 ? -4.125 2.115 -18.219 1 53.78 132 GLY B N 1
ATOM 2044 C CA . GLY B 1 132 ? -4.863 1.448 -17.156 1 53.78 132 GLY B CA 1
ATOM 2045 C C . GLY B 1 132 ? -6.035 2.264 -16.641 1 53.78 132 GLY B C 1
ATOM 2046 O O . GLY B 1 132 ? -6.156 3.449 -16.953 1 53.78 132 GLY B O 1
ATOM 2047 N N . ALA B 1 133 ? -6.973 1.607 -15.914 1 55.75 133 ALA B N 1
ATOM 2048 C CA . ALA B 1 133 ? -8.078 2.285 -15.25 1 55.75 133 ALA B CA 1
ATOM 2049 C C . ALA B 1 133 ? -7.574 3.174 -14.117 1 55.75 133 ALA B C 1
ATOM 2051 O O . ALA B 1 133 ? -8.109 4.262 -13.891 1 55.75 133 ALA B O 1
ATOM 2052 N N . LEU B 1 134 ? -6.637 2.564 -13.422 1 59.25 134 LEU B N 1
ATOM 2053 C CA . LEU B 1 134 ? -5.883 3.381 -12.477 1 59.25 134 LEU B CA 1
ATOM 2054 C C . LEU B 1 134 ? -4.664 4.004 -13.148 1 59.25 134 LEU B C 1
ATOM 2056 O O . LEU B 1 134 ? -3.596 3.391 -13.195 1 59.25 134 LEU B O 1
ATOM 2060 N N . ARG B 1 135 ? -4.969 5.125 -13.664 1 67.62 135 ARG B N 1
ATOM 2061 C CA . ARG B 1 135 ? -3.967 5.77 -14.508 1 67.62 135 ARG B CA 1
ATOM 2062 C C . ARG 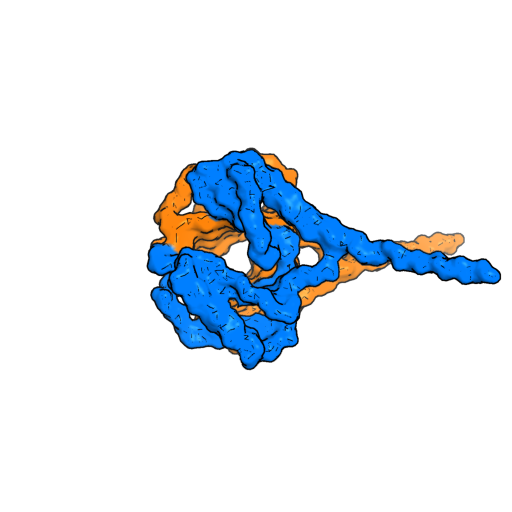B 1 135 ? -2.854 6.379 -13.664 1 67.62 135 ARG B C 1
ATOM 2064 O O . ARG B 1 135 ? -1.7 6.438 -14.094 1 67.62 135 ARG B O 1
ATOM 2071 N N . THR B 1 136 ? -3.297 6.816 -12.516 1 81.06 136 THR B N 1
ATOM 2072 C CA . THR B 1 136 ? -2.309 7.41 -11.625 1 81.06 136 THR B CA 1
ATOM 2073 C C . THR B 1 136 ? -2.527 6.945 -10.188 1 81.06 136 THR B C 1
ATOM 2075 O O . THR B 1 136 ? -3.662 6.902 -9.711 1 81.06 136 THR B O 1
ATOM 2078 N N . LEU B 1 137 ? -1.53 6.453 -9.555 1 80.75 137 LEU B N 1
ATOM 2079 C CA . LEU B 1 137 ? -1.475 6.156 -8.133 1 80.75 137 LEU B CA 1
ATOM 2080 C C . LEU B 1 137 ? -0.276 6.84 -7.477 1 80.75 137 LEU B C 1
ATOM 2082 O O . LEU B 1 137 ? 0.859 6.672 -7.93 1 80.75 137 LEU B O 1
ATOM 2086 N N . CYS B 1 138 ? -0.554 7.711 -6.492 1 88.62 138 CYS B N 1
ATOM 2087 C CA . CYS B 1 138 ? 0.532 8.336 -5.746 1 88.62 138 CYS B CA 1
ATOM 2088 C C . CYS B 1 138 ? 0.415 8.031 -4.258 1 88.62 138 CYS B C 1
ATOM 2090 O O . CYS B 1 138 ? -0.688 7.844 -3.744 1 88.62 138 CYS B O 1
ATOM 2092 N N . SER B 1 139 ? 1.527 7.992 -3.6 1 86.44 139 SER B N 1
ATOM 2093 C CA . SER B 1 139 ? 1.567 7.719 -2.166 1 86.44 139 SER B CA 1
ATOM 2094 C C . SER B 1 139 ? 2.648 8.547 -1.476 1 86.44 139 SER B C 1
ATOM 2096 O O . SER B 1 139 ? 3.67 8.867 -2.082 1 86.44 139 SER B O 1
ATOM 2098 N N . VAL B 1 140 ? 2.338 8.891 -0.303 1 88.25 140 VAL B N 1
ATOM 2099 C CA . VAL B 1 140 ? 3.277 9.586 0.571 1 88.25 140 VAL B CA 1
ATOM 2100 C C . VAL B 1 140 ? 3.295 8.922 1.945 1 88.25 140 VAL B C 1
ATOM 2102 O O . VAL B 1 140 ? 2.244 8.562 2.482 1 88.25 140 VAL B O 1
ATOM 2105 N N . GLY B 1 141 ? 4.457 8.719 2.438 1 86.12 141 GLY B N 1
ATOM 2106 C CA . GLY B 1 141 ? 4.539 8.102 3.752 1 86.12 141 GLY B CA 1
ATOM 2107 C C . GLY B 1 141 ? 5.91 8.234 4.387 1 86.12 141 GLY B C 1
ATOM 2108 O O . GLY B 1 141 ? 6.863 8.664 3.736 1 86.12 141 GLY B O 1
ATOM 2109 N N . ARG B 1 142 ? 5.887 7.977 5.641 1 76.62 142 ARG B N 1
ATOM 2110 C CA . ARG B 1 142 ? 7.156 7.969 6.359 1 76.62 142 ARG B CA 1
ATOM 2111 C C . ARG B 1 142 ? 7.965 6.719 6.02 1 76.62 142 ARG B C 1
ATOM 2113 O O . ARG B 1 142 ? 7.398 5.68 5.684 1 76.62 142 ARG B O 1
ATOM 2120 N N . ILE B 1 143 ? 9.188 6.961 5.914 1 64.06 143 ILE B N 1
ATOM 2121 C CA . ILE B 1 143 ? 10.109 5.84 5.738 1 64.06 143 ILE B CA 1
ATOM 2122 C C . ILE B 1 143 ? 10.531 5.305 7.105 1 64.06 143 ILE B C 1
ATOM 2124 O O . ILE B 1 143 ? 11.016 6.055 7.949 1 64.06 143 ILE B O 1
ATOM 2128 N N . PRO B 1 144 ? 10.094 4.098 7.348 1 50.53 144 PRO B N 1
ATOM 2129 C CA . PRO B 1 144 ? 10.523 3.58 8.648 1 50.53 144 PRO B CA 1
ATOM 2130 C C . PRO B 1 144 ? 12.016 3.791 8.898 1 50.53 144 PRO B C 1
ATOM 2132 O O . PRO B 1 144 ? 12.828 3.654 7.973 1 50.53 144 PRO B O 1
ATOM 2135 N N . THR B 1 145 ? 12.281 4.793 9.906 1 43.81 145 THR B N 1
ATOM 2136 C CA . THR B 1 145 ? 13.672 4.938 10.328 1 43.81 145 THR B CA 1
ATOM 2137 C C . THR B 1 145 ? 14.148 3.689 11.07 1 43.81 145 THR B C 1
ATOM 2139 O O . THR B 1 145 ? 13.336 2.963 11.648 1 43.81 145 THR B O 1
ATOM 2142 N N . GLU B 1 146 ? 15.422 3.244 10.719 1 38.34 146 GLU B N 1
ATOM 2143 C CA . GLU B 1 146 ? 16.125 2.238 11.516 1 38.34 146 GLU B CA 1
ATOM 2144 C C . GLU B 1 146 ? 16.047 2.566 13.008 1 38.34 146 GLU B C 1
ATOM 2146 O O . GLU B 1 146 ? 15.977 3.738 13.383 1 38.34 146 GLU B O 1
#

pLDDT: mean 77.31, std 18.12, range [31.53, 97.25]

Foldseek 3Di:
DPPPPPCPDDPPPPVVQVVVQLVVQQVVLVVQVHPGWADDFFQWIWHQGPVRDIDIDGRDFQDKDKDFDQDLDDDPVRLVVQLVVQCVRAVPDSVVRSVQQVVQQVVQVVVVAKGWDDDDQKIKIKHADNVDSRGIMIMIHGRPDD/DPPPPDPPPDPPPPVVQVVVQLVVQQVVLVVQVHPGWADDFFQWIWHQGPVRDIDIDGRDFQDKDKDFDQDLDDDPVRLVVQLVVQCVRAVDDSVVRSVQQVVQQVVQVVVQAKGWDDDDQKIKIKHADNVDSRGIMIMIHGRPDD

Nearest PDB structures (foldseek):
  2va0-assembly2_B  TM=4.331E-01  e=1.982E+00  Cellvibrio japonicus
  2p7j-assembly1_A  TM=3.380E-01  e=7.245E-01  Vibrio parahaemolyticus RIMD 2210633
  3lid-assembly1_A  TM=3.293E-01  e=2.247E+00  Vibrio parahaemolyticus
  5eow-assembly1_A  TM=2.786E-01  e=3.277E+00  Pseudomonas putida KT2440
  2va0-assembly2_B  TM=4.325E-01  e=1.591E+00  Cellvibrio japonicus

Organism: Methylorubrum extorquens (strain ATCC 14718 / DSM 1338 / JCM 2805 / NCIMB 9133 / AM1) (NCBI:txid272630)